Protein AF-A0A2V5LRZ8-F1 (afdb_monomer_lite)

Secondary structure (DSSP, 8-state):
-EEEE-TTT--EEEESSSS--S-SSHHHHHHHHHH--SS-HHHHHIIIIIS---HHHHHHHTTS-HHHHHHHHHHTTPPPPPTT--PPPPPPGGGSHHHHIIIIIIS---HHHHHHHHT--HHHHHHHHHHTTPPPPPHHHHHHH---S--GGGSTTTT--GGGSTT--TT---HHHHHHHSHHHHHHHHHHHHHTTTB-TTT-PBP-TTPPEEEEESB-TT-GGGSS-GGGEEEEEHHHHHHHTSTT-TT-TT-B-

Radius of gyration: 38.13 Å; chains: 1; bounding box: 66×68×87 Å

Foldseek 3Di:
DAWDAAPQPRDIDDDDDDDHDNHNDPVSVVVVVLPPDQDDLVRLLCVCPVVVDQLVVVCVVSVHDSVSSVVVCVVSVPDDDDPPDDDPPPDDQLLDDVSCCCVCPVVVDQLVRVCVVVVHDSVVSVVSCVVSVNDDDDPVRVCVVDVPADDAPRHPCHPQDAPSPPPHDNPDDPPVNVVCVDPLQVVLVVVQCVVCVCAAPPPRHHDDVPWDKDKDFQEDVVPVVRNSPNVRIGIHTPVVVVCLVDPVPVVSVSHDD

pLDDT: mean 89.56, std 8.43, range [54.03, 97.38]

Structure (mmCIF, N/CA/C/O backbone):
data_AF-A0A2V5LRZ8-F1
#
_entry.id   AF-A0A2V5LRZ8-F1
#
loop_
_atom_site.group_PDB
_atom_site.id
_atom_site.type_symbol
_atom_site.label_atom_id
_atom_site.label_alt_id
_atom_site.label_comp_id
_atom_site.label_asym_id
_atom_site.label_entity_id
_atom_site.label_seq_id
_atom_site.pdbx_PDB_ins_code
_atom_site.Cartn_x
_atom_site.Cartn_y
_atom_site.Cartn_z
_atom_site.occupancy
_atom_site.B_iso_or_equiv
_atom_site.auth_seq_id
_atom_site.auth_comp_id
_atom_site.auth_asym_id
_atom_site.auth_atom_id
_atom_site.pdbx_PDB_model_num
ATOM 1 N N . MET A 1 1 ? 27.945 42.572 -29.946 1.00 77.19 1 MET A N 1
ATOM 2 C CA . MET A 1 1 ? 27.329 41.480 -30.741 1.00 77.19 1 MET A CA 1
ATOM 3 C C . MET A 1 1 ? 28.358 40.376 -30.882 1.00 77.19 1 MET A C 1
ATOM 5 O O . MET A 1 1 ? 29.521 40.703 -31.078 1.00 77.19 1 MET A O 1
ATOM 9 N N . THR A 1 2 ? 27.972 39.110 -30.759 1.00 87.94 2 THR A N 1
ATOM 10 C CA . THR A 1 2 ? 28.895 37.977 -30.923 1.00 87.94 2 THR A CA 1
ATOM 11 C C . THR A 1 2 ? 28.888 37.496 -32.374 1.00 87.94 2 THR A C 1
ATOM 13 O O . THR A 1 2 ? 27.836 37.499 -33.020 1.00 87.94 2 THR A O 1
ATOM 16 N N . ARG A 1 3 ? 30.068 37.122 -32.888 1.00 90.62 3 ARG A N 1
ATOM 17 C CA . ARG A 1 3 ? 30.284 36.631 -34.259 1.00 90.62 3 ARG A CA 1
ATOM 18 C C . ARG A 1 3 ? 30.832 35.203 -34.233 1.00 90.62 3 ARG A C 1
ATOM 20 O O . ARG A 1 3 ? 31.651 34.882 -33.375 1.00 90.62 3 ARG A O 1
ATOM 27 N N . SER A 1 4 ? 30.388 34.365 -35.162 1.00 94.31 4 SER A N 1
ATOM 28 C CA . SER A 1 4 ? 30.867 32.985 -35.352 1.00 94.31 4 SER A CA 1
ATOM 29 C C . SER A 1 4 ? 30.422 32.439 -36.708 1.00 94.31 4 SER A C 1
ATOM 31 O O . SER A 1 4 ? 29.561 33.025 -37.355 1.00 94.31 4 SER A O 1
ATOM 33 N N . LEU A 1 5 ? 30.984 31.305 -37.130 1.00 95.75 5 LEU A N 1
ATOM 34 C CA . LEU A 1 5 ? 30.535 30.569 -38.314 1.00 95.75 5 LEU A CA 1
ATOM 35 C C . LEU A 1 5 ? 29.591 29.434 -37.910 1.00 95.75 5 LEU A C 1
ATOM 37 O O . LEU A 1 5 ? 29.774 28.786 -36.873 1.00 95.75 5 LEU A O 1
ATOM 41 N N . CYS A 1 6 ? 28.581 29.164 -38.733 1.00 94.56 6 CYS A N 1
ATOM 42 C CA . CYS A 1 6 ? 27.694 28.037 -38.505 1.00 94.56 6 CYS A CA 1
ATOM 43 C C . CYS A 1 6 ? 28.445 26.709 -38.653 1.00 94.56 6 CYS A C 1
ATOM 45 O O . CYS A 1 6 ? 28.934 26.390 -39.731 1.00 94.56 6 CYS A O 1
ATOM 47 N N . LYS A 1 7 ? 28.411 25.854 -37.620 1.00 94.00 7 LYS A N 1
ATOM 48 C CA . LYS A 1 7 ? 29.031 24.511 -37.663 1.00 94.00 7 LYS A CA 1
ATOM 49 C C . LYS A 1 7 ? 28.464 23.547 -38.718 1.00 94.00 7 LYS A C 1
ATOM 51 O O . LYS A 1 7 ? 29.000 22.456 -38.867 1.00 94.00 7 LYS A O 1
ATOM 56 N N . GLN A 1 8 ? 27.360 23.894 -39.382 1.00 93.50 8 GLN A N 1
ATOM 57 C CA . GLN A 1 8 ? 26.720 23.045 -40.390 1.00 93.50 8 GLN A CA 1
ATOM 58 C C . GLN A 1 8 ? 26.924 23.550 -41.818 1.00 93.50 8 GLN A C 1
ATOM 60 O O . GLN A 1 8 ? 27.255 22.751 -42.681 1.00 93.50 8 GLN A O 1
ATOM 65 N N . CYS A 1 9 ? 26.656 24.832 -42.080 1.00 93.62 9 CYS A N 1
ATOM 66 C CA . CYS A 1 9 ? 26.701 25.399 -43.431 1.00 93.62 9 CYS A CA 1
ATOM 67 C C . CYS A 1 9 ? 27.844 26.399 -43.641 1.00 93.62 9 CYS A C 1
ATOM 69 O O . CYS A 1 9 ? 27.989 26.908 -44.739 1.00 93.62 9 CYS A O 1
ATOM 71 N N . GLY A 1 10 ? 28.627 26.720 -42.606 1.00 93.25 10 GLY A N 1
ATOM 72 C CA . GLY A 1 10 ? 29.728 27.684 -42.693 1.00 93.25 10 GLY A CA 1
ATOM 73 C C . GLY A 1 10 ? 29.307 29.157 -42.672 1.00 93.25 10 GLY A C 1
ATOM 74 O O . GLY A 1 10 ? 30.154 30.003 -42.423 1.00 93.25 10 GLY A O 1
ATOM 75 N N . GLU A 1 11 ? 28.018 29.466 -42.842 1.00 94.25 11 GLU A N 1
ATOM 76 C CA . GLU A 1 11 ? 27.525 30.849 -42.913 1.00 94.25 11 GLU A CA 1
ATOM 77 C C . GLU A 1 11 ? 27.890 31.700 -41.681 1.00 94.25 11 GLU A C 1
ATOM 79 O O . GLU A 1 11 ? 27.751 31.214 -40.545 1.00 94.25 11 GLU A O 1
ATOM 84 N N . PRO A 1 12 ? 28.294 32.973 -41.866 1.00 94.38 12 PRO A N 1
ATOM 85 C CA . PRO A 1 12 ? 28.520 33.912 -40.774 1.00 94.38 12 PRO A CA 1
ATOM 86 C C . PRO A 1 12 ? 27.252 34.171 -39.956 1.00 94.38 12 PRO A C 1
ATOM 88 O O . PRO A 1 12 ? 26.167 34.407 -40.484 1.00 94.38 12 PRO A O 1
ATOM 91 N N . ILE A 1 13 ? 27.386 34.171 -38.631 1.00 94.31 13 ILE A N 1
ATOM 92 C CA . ILE A 1 13 ? 26.294 34.418 -37.690 1.00 94.31 13 ILE A CA 1
ATOM 93 C C . ILE A 1 13 ? 26.640 35.630 -36.828 1.00 94.31 13 ILE A C 1
ATOM 95 O O . ILE A 1 13 ? 27.684 35.660 -36.176 1.00 94.31 13 ILE A O 1
ATOM 99 N N . ILE A 1 14 ? 25.723 36.598 -36.765 1.00 92.00 14 ILE A N 1
ATOM 100 C CA . ILE A 1 14 ? 25.827 37.777 -35.898 1.00 92.00 14 ILE A CA 1
ATOM 101 C C . ILE A 1 14 ? 24.577 37.847 -35.018 1.00 92.00 14 ILE A C 1
ATOM 103 O O . ILE A 1 14 ? 23.462 37.947 -35.527 1.00 92.00 14 ILE A O 1
ATOM 107 N N . ARG A 1 15 ? 24.736 37.769 -33.688 1.00 89.44 15 ARG A N 1
ATOM 108 C CA . ARG A 1 15 ? 23.613 37.864 -32.732 1.00 89.44 15 ARG A CA 1
ATOM 109 C C . ARG A 1 15 ? 23.947 38.739 -31.522 1.00 89.44 15 ARG A C 1
ATOM 111 O O . ARG A 1 15 ? 25.108 38.956 -31.172 1.00 89.44 15 ARG A O 1
ATOM 118 N N . ARG A 1 16 ? 22.909 39.270 -30.870 1.00 87.06 16 ARG A N 1
ATOM 119 C CA . ARG A 1 16 ? 23.029 39.945 -29.566 1.00 87.06 16 ARG A CA 1
ATOM 120 C C . ARG A 1 16 ? 23.092 38.883 -28.459 1.00 87.06 16 ARG A C 1
ATOM 122 O O . ARG A 1 16 ? 22.311 37.938 -28.483 1.00 87.06 16 ARG A O 1
ATOM 129 N N . GLY A 1 17 ? 24.022 39.022 -27.515 1.00 86.25 17 GLY A N 1
ATOM 130 C CA . GLY A 1 17 ? 24.207 38.090 -26.397 1.00 86.25 17 GLY A CA 1
ATOM 131 C C . GLY A 1 17 ? 25.667 37.970 -25.959 1.00 86.25 17 GLY A C 1
ATOM 132 O O . GLY A 1 17 ? 26.553 38.531 -26.598 1.00 86.25 17 GLY A O 1
ATOM 133 N N . SER A 1 18 ? 25.908 37.234 -24.871 1.00 84.69 18 SER A N 1
ATOM 134 C CA . SER A 1 18 ? 27.238 37.019 -24.276 1.00 84.69 18 SER A CA 1
ATOM 135 C C . SER A 1 18 ? 27.989 35.802 -24.833 1.00 84.69 18 SER A C 1
ATOM 137 O O . SER A 1 18 ? 29.184 35.659 -24.598 1.00 84.69 18 SER A O 1
ATOM 139 N N . ARG A 1 19 ? 27.316 34.914 -25.580 1.00 87.19 19 ARG A N 1
ATOM 140 C CA . ARG A 1 19 ? 27.908 33.695 -26.162 1.00 87.19 19 ARG A CA 1
ATOM 141 C C . ARG A 1 19 ? 27.822 33.707 -27.685 1.00 87.19 19 ARG A C 1
ATOM 143 O O . ARG A 1 19 ? 26.839 34.186 -28.254 1.00 87.19 19 ARG A O 1
ATOM 150 N N . ALA A 1 20 ? 28.843 33.165 -28.344 1.00 88.19 20 ALA A N 1
ATOM 151 C CA . ALA A 1 20 ? 28.864 33.018 -29.794 1.00 88.19 20 ALA A CA 1
ATOM 152 C C . ALA A 1 20 ? 27.874 31.925 -30.260 1.00 88.19 20 ALA A C 1
ATOM 154 O O . ALA A 1 20 ? 27.876 30.818 -29.710 1.00 88.19 20 ALA A O 1
ATOM 155 N N . PRO A 1 21 ? 26.996 32.201 -31.241 1.00 88.94 21 PRO A N 1
ATOM 156 C CA . PRO A 1 21 ? 26.009 31.232 -31.714 1.00 88.94 21 PRO A CA 1
ATOM 157 C C . PRO A 1 21 ? 26.633 30.112 -32.566 1.00 88.94 21 PRO A C 1
ATOM 159 O O . PRO A 1 21 ? 27.363 30.353 -33.515 1.00 88.94 21 PRO A O 1
ATOM 162 N N . ILE A 1 22 ? 26.309 28.854 -32.263 1.00 93.31 22 ILE A N 1
ATOM 163 C CA . ILE A 1 22 ? 26.903 27.682 -32.944 1.00 93.31 22 ILE A CA 1
ATOM 164 C C . ILE A 1 22 ? 26.242 27.381 -34.310 1.00 93.31 22 ILE A C 1
ATOM 166 O O . ILE A 1 22 ? 26.886 26.855 -35.219 1.00 93.31 22 ILE A O 1
ATOM 170 N N . PHE A 1 23 ? 24.951 27.695 -34.467 1.00 95.31 23 PHE A N 1
ATOM 171 C CA . PHE A 1 23 ? 24.173 27.405 -35.679 1.00 95.31 23 PHE A CA 1
ATOM 172 C C . PHE A 1 23 ? 23.364 28.620 -36.138 1.00 95.31 23 PHE A C 1
ATOM 174 O O . PHE A 1 23 ? 22.780 29.319 -35.304 1.00 95.31 23 PHE A O 1
ATOM 181 N N . CYS A 1 24 ? 23.279 28.832 -37.456 1.00 92.06 24 CYS A N 1
ATOM 182 C CA . CYS A 1 24 ? 22.547 29.952 -38.057 1.00 92.06 24 CYS A CA 1
ATOM 183 C C . CYS A 1 24 ? 21.025 29.839 -37.851 1.00 92.06 24 CYS A C 1
ATOM 185 O O . CYS A 1 24 ? 20.339 30.852 -37.761 1.00 92.06 24 CYS A O 1
ATOM 187 N N . GLY A 1 25 ? 20.504 28.623 -37.650 1.00 92.25 25 GLY A N 1
ATOM 188 C CA . GLY A 1 25 ? 19.086 28.357 -37.416 1.00 92.25 25 GLY A CA 1
ATOM 189 C C . GLY A 1 25 ? 18.804 26.941 -36.908 1.00 92.25 25 GLY A C 1
ATOM 190 O O . GLY A 1 25 ? 19.710 26.109 -36.778 1.00 92.25 25 GLY A O 1
ATOM 191 N N . LEU A 1 26 ? 17.527 26.663 -36.618 1.00 90.50 26 LEU A N 1
ATOM 192 C CA . LEU A 1 26 ? 17.064 25.344 -36.165 1.00 90.50 26 LEU A CA 1
ATOM 193 C C . LEU A 1 26 ? 17.297 24.252 -37.220 1.00 90.50 26 LEU A C 1
ATOM 195 O O . LEU A 1 26 ? 17.646 23.131 -36.855 1.00 90.50 26 LEU A O 1
ATOM 199 N N . SER A 1 27 ? 17.178 24.587 -38.508 1.00 91.81 27 SER A N 1
ATOM 200 C CA . SER A 1 27 ? 17.443 23.678 -39.631 1.00 91.81 27 SER A CA 1
ATOM 201 C C . SER A 1 27 ? 18.887 23.169 -39.626 1.00 91.81 27 SER A C 1
ATOM 203 O O . SER A 1 27 ? 19.121 21.960 -39.622 1.00 91.81 27 SER A O 1
ATOM 205 N N . CYS A 1 28 ? 19.861 24.078 -39.531 1.00 93.62 28 CYS A N 1
ATOM 206 C CA . CYS A 1 28 ? 21.280 23.738 -39.482 1.00 93.62 28 CYS A CA 1
ATOM 207 C C . CYS A 1 28 ? 21.654 22.954 -38.222 1.00 93.62 28 CYS A C 1
ATOM 209 O O . CYS A 1 28 ? 22.366 21.955 -38.312 1.00 93.62 28 CYS A O 1
ATOM 211 N N . LYS A 1 29 ? 21.111 23.333 -37.057 1.00 90.94 29 LYS A N 1
ATOM 212 C CA . LYS A 1 29 ? 21.272 22.552 -35.820 1.00 90.94 29 LYS A CA 1
ATOM 213 C C . LYS A 1 29 ? 20.738 21.125 -35.989 1.00 90.94 29 LYS A C 1
ATOM 215 O O . LYS A 1 29 ? 21.413 20.173 -35.603 1.00 90.94 29 LYS A O 1
ATOM 220 N N . ALA A 1 30 ? 19.545 20.966 -36.564 1.00 82.38 30 ALA A N 1
ATOM 221 C CA . ALA A 1 30 ? 18.926 19.660 -36.772 1.00 82.38 30 ALA A CA 1
ATOM 222 C C . ALA A 1 30 ? 19.702 18.802 -37.784 1.00 82.38 30 ALA A C 1
ATOM 224 O O . ALA A 1 30 ? 19.878 17.607 -37.551 1.00 82.38 30 ALA A O 1
ATOM 225 N N . CYS A 1 31 ? 20.188 19.396 -38.879 1.00 86.38 31 CYS A N 1
ATOM 226 C CA . CYS A 1 31 ? 21.008 18.706 -39.874 1.00 86.38 31 CYS A CA 1
ATOM 227 C C . CYS A 1 31 ? 22.319 18.200 -39.264 1.00 86.38 31 CYS A C 1
ATOM 229 O O . CYS A 1 31 ? 22.603 17.005 -39.319 1.00 86.38 31 CYS A O 1
ATOM 231 N N . TRP A 1 32 ? 23.031 19.077 -38.554 1.00 87.69 32 TRP A N 1
ATOM 232 C CA . TRP A 1 32 ? 24.265 18.717 -37.866 1.00 87.69 32 TRP A CA 1
ATOM 233 C C . TRP A 1 32 ? 24.045 17.579 -36.872 1.00 87.69 32 TRP A C 1
ATOM 235 O O . TRP A 1 32 ? 24.742 16.571 -36.905 1.00 87.69 32 TRP A O 1
ATOM 245 N N . GLN A 1 33 ? 23.001 17.673 -36.043 1.00 81.75 33 GLN A N 1
ATOM 246 C CA . GLN A 1 33 ? 22.651 16.618 -35.089 1.00 81.75 33 GLN A CA 1
ATOM 247 C C . GLN A 1 33 ? 22.282 15.279 -35.752 1.00 81.75 33 GLN A C 1
ATOM 249 O O . GLN A 1 33 ? 22.501 14.239 -35.137 1.00 81.75 33 GLN A O 1
ATOM 254 N N . ARG A 1 34 ? 21.720 15.275 -36.972 1.00 73.25 34 ARG A N 1
ATOM 255 C CA . ARG A 1 34 ? 21.418 14.038 -37.722 1.00 73.25 34 ARG A CA 1
ATOM 256 C C . ARG A 1 34 ? 22.679 13.344 -38.245 1.00 73.25 34 ARG A C 1
ATOM 258 O O . ARG A 1 34 ? 22.684 12.116 -38.321 1.00 73.25 34 ARG A O 1
ATOM 265 N N . ASN A 1 35 ? 23.719 14.113 -38.560 1.00 79.38 35 ASN A N 1
ATOM 266 C CA . ASN A 1 35 ? 24.991 13.597 -39.072 1.00 79.38 35 ASN A CA 1
ATOM 267 C C . ASN A 1 35 ? 25.909 13.075 -37.959 1.00 79.38 35 ASN A C 1
ATOM 269 O O . ASN A 1 35 ? 26.745 12.213 -38.204 1.00 79.38 35 ASN A O 1
ATOM 273 N N . GLN A 1 36 ? 25.724 13.541 -36.722 1.00 79.69 36 GLN A N 1
ATOM 274 C CA . GLN A 1 36 ? 26.455 13.056 -35.550 1.00 79.69 36 GLN A CA 1
ATOM 275 C C . GLN A 1 36 ? 25.924 11.682 -35.098 1.00 79.69 36 GLN A C 1
ATOM 277 O O . GLN A 1 36 ? 25.166 11.579 -34.127 1.00 79.69 36 GLN A O 1
ATOM 282 N N . LYS A 1 37 ? 26.301 10.620 -35.820 1.00 82.81 37 LYS A N 1
ATOM 283 C CA . LYS A 1 37 ? 25.982 9.226 -35.483 1.00 82.81 37 LYS A CA 1
ATOM 284 C C . LYS A 1 37 ? 27.190 8.580 -34.786 1.00 82.81 37 LYS A C 1
ATOM 286 O O . LYS A 1 37 ? 28.178 8.307 -35.452 1.00 82.81 37 LYS A O 1
ATOM 291 N N . PRO A 1 38 ? 27.134 8.323 -33.467 1.00 89.06 38 PRO A N 1
ATOM 292 C CA . PRO A 1 38 ? 28.229 7.696 -32.723 1.00 89.06 38 PRO A CA 1
ATOM 293 C C . PRO A 1 38 ? 28.285 6.168 -32.905 1.00 89.06 38 PRO A C 1
ATOM 295 O O . PRO A 1 38 ? 28.926 5.495 -32.111 1.00 89.06 38 PRO A O 1
ATOM 298 N N . ILE A 1 39 ? 27.536 5.617 -33.865 1.00 92.69 39 ILE A N 1
ATOM 299 C CA . ILE A 1 39 ? 27.445 4.182 -34.125 1.00 92.69 39 ILE A CA 1
ATOM 300 C C . ILE A 1 39 ? 27.324 3.956 -35.631 1.00 92.69 39 ILE A C 1
ATOM 302 O O . ILE A 1 39 ? 26.562 4.654 -36.310 1.00 92.69 39 ILE A O 1
ATOM 306 N N . THR A 1 40 ? 28.083 2.997 -36.142 1.00 94.75 40 THR A N 1
ATOM 307 C CA . THR A 1 40 ? 28.043 2.568 -37.541 1.00 94.75 40 THR A CA 1
ATOM 308 C C . THR A 1 40 ? 26.826 1.682 -37.816 1.00 94.75 40 THR A C 1
ATOM 310 O O . THR A 1 40 ? 26.112 1.240 -36.909 1.00 94.75 40 THR A O 1
ATOM 313 N N . ARG A 1 41 ? 26.567 1.410 -39.100 1.00 94.88 41 ARG A N 1
ATOM 314 C CA . ARG A 1 41 ? 25.501 0.491 -39.514 1.00 94.88 41 ARG A CA 1
ATOM 315 C C . ARG A 1 41 ? 25.717 -0.916 -38.955 1.00 94.88 41 ARG A C 1
ATOM 317 O O . ARG A 1 41 ? 24.767 -1.498 -38.436 1.00 94.88 41 ARG A O 1
ATOM 324 N N . ASP A 1 42 ? 26.937 -1.437 -39.050 1.00 96.38 42 ASP A N 1
ATOM 325 C CA . ASP A 1 42 ? 27.243 -2.822 -38.682 1.00 96.38 42 ASP A CA 1
ATOM 326 C C . ASP A 1 42 ? 27.208 -3.026 -37.169 1.00 96.38 42 ASP A C 1
ATOM 328 O O . ASP A 1 42 ? 26.598 -3.983 -36.697 1.00 96.38 42 ASP A O 1
ATOM 332 N N . GLU A 1 43 ? 27.718 -2.068 -36.392 1.00 95.81 43 GLU A N 1
ATOM 333 C CA . GLU A 1 43 ? 27.575 -2.080 -34.933 1.00 95.81 43 GLU A CA 1
ATOM 334 C C . GLU A 1 43 ? 26.100 -2.039 -34.512 1.00 95.81 43 GLU A C 1
ATOM 336 O O . GLU A 1 43 ? 25.668 -2.811 -33.652 1.00 95.81 43 GLU A O 1
ATOM 341 N N . LEU A 1 44 ? 25.291 -1.165 -35.126 1.00 96.31 44 LEU A N 1
ATOM 342 C CA . LEU A 1 44 ? 23.869 -1.070 -34.796 1.00 96.31 44 LEU A CA 1
ATOM 343 C C . LEU A 1 44 ? 23.114 -2.350 -35.179 1.00 96.31 44 LEU A C 1
ATOM 345 O O . LEU A 1 44 ? 22.255 -2.803 -34.416 1.00 96.31 44 LEU A O 1
ATOM 349 N N . LYS A 1 45 ? 23.446 -2.945 -36.331 1.00 96.44 45 LYS A N 1
ATOM 350 C CA . LYS A 1 45 ? 22.895 -4.228 -36.774 1.00 96.44 45 LYS A CA 1
ATOM 351 C C . LYS A 1 45 ? 23.273 -5.340 -35.801 1.00 96.44 45 LYS A C 1
ATOM 353 O O . LYS A 1 45 ? 22.380 -6.065 -35.383 1.00 96.44 45 LYS A O 1
ATOM 358 N N . HIS A 1 46 ? 24.528 -5.418 -35.370 1.00 95.00 46 HIS A N 1
ATOM 359 C CA . HIS A 1 46 ? 24.978 -6.422 -34.410 1.00 95.00 46 HIS A CA 1
ATOM 360 C C . HIS A 1 46 ? 24.248 -6.310 -33.060 1.00 95.00 46 HIS A C 1
ATOM 362 O O . HIS A 1 46 ? 23.733 -7.292 -32.524 1.00 95.00 46 HIS A O 1
ATOM 368 N N . LEU A 1 47 ? 24.118 -5.094 -32.513 1.00 94.88 47 LEU A N 1
ATOM 369 C CA . LEU A 1 47 ? 23.404 -4.880 -31.249 1.00 94.88 47 LEU A CA 1
ATOM 370 C C . LEU A 1 47 ? 21.902 -5.207 -31.350 1.00 94.88 47 LEU A C 1
ATOM 372 O O . LEU A 1 47 ? 21.316 -5.739 -30.403 1.00 94.88 47 LEU A O 1
ATOM 376 N N . TYR A 1 48 ? 21.263 -4.854 -32.467 1.00 94.00 48 TYR A N 1
ATOM 377 C CA . TYR A 1 48 ? 19.819 -5.001 -32.645 1.00 94.00 48 TYR A CA 1
ATOM 378 C C . TYR A 1 48 ? 19.417 -6.388 -33.154 1.00 94.00 48 TYR A C 1
ATOM 380 O O . TYR A 1 48 ? 18.486 -6.983 -32.627 1.00 94.00 48 TYR A O 1
ATOM 388 N N . VAL A 1 49 ? 20.072 -6.923 -34.174 1.00 90.50 49 VAL A N 1
ATOM 389 C CA . VAL A 1 49 ? 19.710 -8.209 -34.778 1.00 90.50 49 VAL A CA 1
ATOM 390 C C . VAL A 1 49 ? 20.335 -9.342 -33.974 1.00 90.50 49 VAL A C 1
ATOM 392 O O . VAL A 1 49 ? 19.604 -10.103 -33.345 1.00 90.50 49 VAL A O 1
ATOM 395 N N . ASP A 1 50 ? 21.664 -9.385 -33.904 1.00 88.62 50 ASP A N 1
ATOM 396 C CA . ASP A 1 50 ? 22.391 -10.539 -33.362 1.00 88.62 50 ASP A CA 1
ATOM 397 C C . ASP A 1 50 ? 22.245 -10.634 -31.838 1.00 88.62 50 ASP A C 1
ATOM 399 O O . ASP A 1 50 ? 21.947 -11.690 -31.285 1.00 88.62 50 ASP A O 1
ATOM 403 N N . ARG A 1 51 ? 22.398 -9.504 -31.135 1.00 89.06 51 ARG A N 1
ATOM 404 C CA . ARG A 1 51 ? 22.287 -9.447 -29.666 1.00 89.06 51 ARG A CA 1
ATOM 405 C C . ARG A 1 51 ? 20.865 -9.239 -29.147 1.00 89.06 51 ARG A C 1
ATOM 407 O O . ARG A 1 51 ? 20.659 -9.235 -27.933 1.00 89.06 51 ARG A O 1
ATOM 414 N N . GLY A 1 52 ? 19.885 -9.011 -30.021 1.00 88.38 52 GLY A N 1
ATOM 415 C CA . GLY A 1 52 ? 18.480 -8.880 -29.623 1.00 88.38 52 GLY A CA 1
ATOM 416 C C . GLY A 1 52 ? 18.146 -7.662 -28.743 1.00 88.38 52 GLY A C 1
ATOM 417 O O . GLY A 1 52 ? 17.050 -7.588 -28.176 1.00 88.38 52 GLY A O 1
ATOM 418 N N . LEU A 1 53 ? 19.019 -6.652 -28.638 1.00 90.75 53 LEU A N 1
ATOM 419 C CA . LEU A 1 53 ? 18.778 -5.494 -27.769 1.00 90.75 53 LEU A CA 1
ATOM 420 C C . LEU A 1 53 ? 17.671 -4.585 -28.316 1.00 90.75 53 LEU A C 1
ATOM 422 O O . LEU A 1 53 ? 17.561 -4.360 -29.518 1.00 90.75 53 LEU A O 1
ATOM 426 N N . GLY A 1 54 ? 16.823 -4.055 -27.431 1.00 91.19 54 GLY A N 1
ATOM 427 C CA . GLY A 1 54 ? 15.835 -3.031 -27.788 1.00 91.19 54 GLY A CA 1
ATOM 428 C C . GLY A 1 54 ? 16.466 -1.645 -27.965 1.00 91.19 54 GLY A C 1
ATOM 429 O O . GLY A 1 54 ? 17.562 -1.383 -27.465 1.00 91.19 54 GLY A O 1
ATOM 430 N N . THR A 1 55 ? 15.746 -0.717 -28.604 1.00 93.19 55 THR A N 1
ATOM 431 C CA . THR A 1 55 ? 16.230 0.658 -28.848 1.00 93.19 55 THR A CA 1
ATOM 432 C C . THR A 1 55 ? 16.634 1.383 -27.564 1.00 93.19 55 THR A C 1
ATOM 434 O O . THR A 1 55 ? 17.624 2.100 -27.581 1.00 93.19 55 THR A O 1
ATOM 437 N N . TYR A 1 56 ? 15.946 1.145 -26.442 1.00 93.31 56 TYR A N 1
ATOM 438 C CA . TYR A 1 56 ? 16.292 1.696 -25.122 1.00 93.31 56 TYR A CA 1
ATOM 439 C C . TYR A 1 56 ? 17.593 1.135 -24.536 1.00 93.31 56 TYR A C 1
ATOM 441 O O . TYR A 1 56 ? 18.346 1.864 -23.900 1.00 93.31 56 TYR A O 1
ATOM 449 N N . ALA A 1 57 ? 17.871 -0.156 -24.717 1.00 91.81 57 ALA A N 1
ATOM 450 C CA . ALA A 1 57 ? 19.123 -0.739 -24.238 1.00 91.81 57 ALA A CA 1
ATOM 451 C C . ALA A 1 57 ? 20.301 -0.193 -25.055 1.00 91.81 57 ALA A C 1
ATOM 453 O O . ALA A 1 57 ? 21.293 0.264 -24.491 1.00 91.81 57 ALA A O 1
ATOM 454 N N . ILE A 1 58 ? 20.134 -0.141 -26.379 1.00 95.06 58 ILE A N 1
ATOM 455 C CA . ILE A 1 58 ? 21.113 0.450 -27.295 1.00 95.06 58 ILE A CA 1
ATOM 456 C C . ILE A 1 58 ? 21.328 1.933 -26.971 1.00 95.06 58 ILE A C 1
ATOM 458 O O . ILE A 1 58 ? 22.465 2.392 -26.957 1.00 95.06 58 ILE A O 1
ATOM 462 N N . SER A 1 59 ? 20.268 2.677 -26.637 1.00 95.25 59 SER A N 1
ATOM 463 C CA . SER A 1 59 ? 20.355 4.106 -26.312 1.00 95.25 59 SER A CA 1
ATOM 464 C C . SER A 1 59 ? 21.267 4.391 -25.113 1.00 95.25 59 SER A C 1
ATOM 466 O O . SER A 1 59 ? 21.975 5.396 -25.114 1.00 95.25 59 SER A O 1
ATOM 468 N N . ARG A 1 60 ? 21.286 3.500 -24.110 1.00 95.25 60 ARG A N 1
ATOM 469 C CA . ARG A 1 60 ? 22.185 3.598 -22.948 1.00 95.25 60 ARG A CA 1
ATOM 470 C C . ARG A 1 60 ? 23.639 3.341 -23.336 1.00 95.25 60 ARG A C 1
ATOM 472 O O . ARG A 1 60 ? 24.511 4.057 -22.857 1.00 95.25 60 ARG A O 1
ATOM 479 N N . ILE A 1 61 ? 23.882 2.378 -24.230 1.00 94.06 61 ILE A N 1
ATOM 480 C CA . ILE A 1 61 ? 25.223 2.053 -24.743 1.00 94.06 61 ILE A CA 1
ATOM 481 C C . ILE A 1 61 ? 25.802 3.258 -25.494 1.00 94.06 61 ILE A C 1
ATOM 483 O O . ILE A 1 61 ? 26.886 3.731 -25.173 1.00 94.06 61 ILE A O 1
ATOM 487 N N . VAL A 1 62 ? 25.042 3.812 -26.441 1.00 92.88 62 VAL A N 1
ATOM 488 C CA . VAL A 1 62 ? 25.495 4.927 -27.297 1.00 92.88 62 VAL A CA 1
ATOM 489 C C . VAL A 1 62 ? 25.297 6.311 -26.661 1.00 92.88 62 VAL A C 1
ATOM 491 O O . VAL A 1 62 ? 25.604 7.326 -27.284 1.00 92.88 62 VAL A O 1
ATOM 494 N N . ARG A 1 63 ? 24.740 6.366 -25.441 1.00 90.31 63 ARG A N 1
ATOM 495 C CA . ARG A 1 63 ? 24.401 7.587 -24.685 1.00 90.31 63 ARG A CA 1
ATOM 496 C C . ARG A 1 63 ? 23.583 8.607 -25.491 1.00 90.31 63 ARG A C 1
ATOM 498 O O . ARG A 1 63 ? 23.886 9.801 -25.513 1.00 90.31 63 ARG A O 1
ATOM 505 N N . ARG A 1 64 ? 22.528 8.147 -26.170 1.00 90.69 64 ARG A N 1
ATOM 506 C CA . ARG A 1 64 ? 21.600 9.000 -26.941 1.00 90.69 64 ARG A CA 1
ATOM 507 C C . ARG A 1 64 ? 20.144 8.674 -26.642 1.00 90.69 64 ARG A C 1
ATOM 509 O O . ARG A 1 64 ? 19.830 7.721 -25.941 1.00 90.69 64 ARG A O 1
ATOM 516 N N . ASP A 1 65 ? 19.253 9.498 -27.184 1.00 90.50 65 ASP A N 1
ATOM 517 C CA . ASP A 1 65 ? 17.810 9.302 -27.087 1.00 90.50 65 ASP A CA 1
ATOM 518 C C . ASP A 1 65 ? 17.359 8.039 -27.869 1.00 90.50 65 ASP A C 1
ATOM 520 O O . ASP A 1 65 ? 17.770 7.860 -29.021 1.00 90.50 65 ASP A O 1
ATOM 524 N N . PRO A 1 66 ? 16.502 7.166 -27.300 1.00 93.94 66 PRO A N 1
ATOM 525 C CA . PRO A 1 66 ? 16.026 5.948 -27.964 1.00 93.94 66 PRO A CA 1
ATOM 526 C C . PRO A 1 66 ? 15.329 6.177 -29.314 1.00 93.94 66 PRO A C 1
ATOM 528 O O . PRO A 1 66 ? 15.418 5.324 -30.201 1.00 93.94 66 PRO A O 1
ATOM 531 N N . LYS A 1 67 ? 14.657 7.321 -29.519 1.00 92.62 67 LYS A N 1
ATOM 532 C CA . LYS A 1 67 ? 14.028 7.649 -30.809 1.00 92.62 67 LYS A CA 1
ATOM 533 C C . LYS A 1 67 ? 15.079 7.911 -31.884 1.00 92.62 67 LYS A C 1
ATOM 535 O O . LYS A 1 67 ? 14.823 7.634 -33.053 1.00 92.62 67 LYS A O 1
ATOM 540 N N . ARG A 1 68 ? 16.274 8.392 -31.515 1.00 91.19 68 ARG A N 1
ATOM 541 C CA . ARG A 1 68 ? 17.404 8.522 -32.453 1.00 91.19 68 ARG A CA 1
ATOM 542 C C . ARG A 1 68 ? 17.907 7.161 -32.906 1.00 91.19 68 ARG A C 1
ATOM 544 O O . ARG A 1 68 ? 18.106 6.980 -34.099 1.00 91.19 68 ARG A O 1
ATOM 551 N N . VAL A 1 69 ? 18.009 6.196 -31.991 1.00 93.38 69 VAL A N 1
ATOM 552 C CA . VAL A 1 69 ? 18.356 4.809 -32.340 1.00 93.38 69 VAL A CA 1
ATOM 553 C C . VAL A 1 69 ? 17.347 4.235 -33.338 1.00 93.38 69 VAL A C 1
ATOM 555 O O . VAL A 1 69 ? 17.742 3.673 -34.354 1.00 93.38 69 VAL A O 1
ATOM 558 N N . TYR A 1 70 ? 16.047 4.451 -33.110 1.00 93.94 70 TYR A N 1
ATOM 559 C CA . TYR A 1 70 ? 15.002 4.060 -34.063 1.00 93.94 70 TYR A CA 1
ATOM 560 C C . TYR A 1 70 ? 15.153 4.743 -35.436 1.00 93.94 70 TYR A C 1
ATOM 562 O O . TYR A 1 70 ? 15.041 4.085 -36.469 1.00 93.94 70 TYR A O 1
ATOM 570 N N . GLN A 1 71 ? 15.449 6.048 -35.466 1.00 91.81 71 GLN A N 1
ATOM 571 C CA . GLN A 1 71 ? 15.720 6.771 -36.716 1.00 91.81 71 GLN A CA 1
ATOM 572 C C . GLN A 1 71 ? 16.947 6.213 -37.447 1.00 91.81 71 GLN A C 1
ATOM 574 O O . GLN A 1 71 ? 16.923 6.104 -38.667 1.00 91.81 71 GLN A O 1
ATOM 579 N N . TRP A 1 72 ? 18.009 5.833 -36.735 1.00 93.31 72 TRP A N 1
ATOM 580 C CA . TRP A 1 72 ? 19.186 5.226 -37.357 1.00 93.31 72 TRP A CA 1
ATOM 581 C C . TRP A 1 72 ? 18.898 3.842 -37.930 1.00 93.31 72 TRP A C 1
ATOM 583 O O . TRP A 1 72 ? 19.372 3.567 -39.023 1.00 93.31 72 TRP A O 1
ATOM 593 N N . LEU A 1 73 ? 18.076 3.018 -37.267 1.00 94.62 73 LEU A N 1
ATOM 594 C CA . LEU A 1 73 ? 17.617 1.741 -37.832 1.00 94.62 73 LEU A CA 1
ATOM 595 C C . LEU A 1 73 ? 16.914 1.954 -39.181 1.00 94.62 73 LEU A C 1
ATOM 597 O O . LEU A 1 73 ? 17.230 1.265 -40.144 1.00 94.62 73 LEU A O 1
ATOM 601 N N . ARG A 1 74 ? 16.025 2.958 -39.275 1.00 93.00 74 ARG A N 1
ATOM 602 C CA . ARG A 1 74 ? 15.371 3.342 -40.541 1.00 93.00 74 ARG A CA 1
ATOM 603 C C . ARG A 1 74 ? 16.380 3.830 -41.580 1.00 93.00 74 ARG A C 1
ATOM 605 O O . ARG A 1 74 ? 16.350 3.364 -42.708 1.00 93.00 74 ARG A O 1
ATOM 612 N N . ASN A 1 75 ? 17.265 4.750 -41.197 1.00 91.19 75 ASN A N 1
ATOM 613 C CA . ASN A 1 75 ? 18.211 5.389 -42.116 1.00 91.19 75 ASN A CA 1
ATOM 614 C C . ASN A 1 75 ? 19.309 4.440 -42.618 1.00 91.19 75 ASN A C 1
ATOM 616 O O . ASN A 1 75 ? 19.898 4.709 -43.654 1.00 91.19 75 ASN A O 1
ATOM 620 N N . TYR A 1 76 ? 19.631 3.391 -41.861 1.00 94.44 76 TYR A N 1
ATOM 621 C CA . TYR A 1 76 ? 20.562 2.334 -42.264 1.00 94.44 76 TYR A CA 1
ATOM 622 C C . TYR A 1 76 ? 19.864 1.124 -42.894 1.00 94.44 76 TYR A C 1
ATOM 624 O O . TYR A 1 76 ? 20.525 0.117 -43.161 1.00 94.44 76 TYR A O 1
ATOM 632 N N . GLU A 1 77 ? 18.544 1.213 -43.091 1.00 94.75 77 GLU A N 1
ATOM 633 C CA . GLU A 1 77 ? 17.722 0.168 -43.705 1.00 94.75 77 GLU A CA 1
ATOM 634 C C . GLU A 1 77 ? 17.853 -1.180 -42.981 1.00 94.75 77 GLU A C 1
ATOM 636 O O . GLU A 1 77 ? 17.860 -2.254 -43.579 1.00 94.75 77 GLU A O 1
ATOM 641 N N . ILE A 1 78 ? 17.976 -1.127 -41.651 1.00 94.62 78 ILE A N 1
ATOM 642 C CA . ILE A 1 78 ? 17.978 -2.312 -40.796 1.00 94.62 78 ILE A CA 1
ATOM 643 C C . ILE A 1 78 ? 16.511 -2.703 -40.555 1.00 94.62 78 ILE A C 1
ATOM 645 O O . ILE A 1 78 ? 15.745 -1.869 -40.054 1.00 94.62 78 ILE A O 1
ATOM 649 N N . PRO A 1 79 ? 16.095 -3.946 -40.877 1.00 92.19 79 PRO A N 1
ATOM 650 C CA . PRO A 1 79 ? 14.713 -4.382 -40.719 1.00 92.19 79 PRO A CA 1
ATOM 651 C C . PRO A 1 79 ? 14.201 -4.161 -39.297 1.00 92.19 79 PRO A C 1
ATOM 653 O O . PRO A 1 79 ? 14.785 -4.633 -38.320 1.00 92.19 79 PRO A O 1
ATOM 656 N N . LEU A 1 80 ? 13.089 -3.436 -39.177 1.00 92.38 80 LEU A N 1
ATOM 657 C CA . LEU A 1 80 ? 12.456 -3.209 -37.887 1.00 92.38 80 LEU A CA 1
ATOM 658 C C . LEU A 1 80 ? 11.706 -4.458 -37.441 1.00 92.38 80 LEU A C 1
ATOM 660 O O . LEU A 1 80 ? 10.999 -5.103 -38.214 1.00 92.38 80 LEU A O 1
ATOM 664 N N . ARG A 1 81 ? 11.807 -4.749 -36.148 1.00 89.25 81 ARG A N 1
ATOM 665 C CA . ARG A 1 81 ? 11.021 -5.796 -35.503 1.00 89.25 81 ARG A CA 1
ATOM 666 C C . ARG A 1 81 ? 9.531 -5.526 -35.682 1.00 89.25 81 ARG A C 1
ATOM 668 O O . ARG A 1 81 ? 9.062 -4.402 -35.485 1.00 89.25 81 ARG A O 1
ATOM 675 N N . SER A 1 82 ? 8.787 -6.571 -36.038 1.00 84.62 82 SER A N 1
ATOM 676 C CA . SER A 1 82 ? 7.335 -6.484 -36.144 1.00 84.62 82 SER A CA 1
ATOM 677 C C . SER A 1 82 ? 6.727 -6.150 -34.780 1.00 84.62 82 SER A C 1
ATOM 679 O O . SER A 1 82 ? 7.308 -6.430 -33.732 1.00 84.62 82 SER A O 1
ATOM 681 N N . ARG A 1 83 ? 5.504 -5.616 -34.770 1.00 72.44 83 ARG A N 1
ATOM 682 C CA . ARG A 1 83 ? 4.762 -5.365 -33.521 1.00 72.44 83 ARG A CA 1
ATOM 683 C C . ARG A 1 83 ? 4.528 -6.636 -32.683 1.00 72.44 83 ARG A C 1
ATOM 685 O O . ARG A 1 83 ? 4.227 -6.530 -31.503 1.00 72.44 83 ARG A O 1
ATOM 692 N N . ARG A 1 84 ? 4.657 -7.814 -33.303 1.00 72.06 84 ARG A N 1
ATOM 693 C CA . ARG A 1 84 ? 4.519 -9.143 -32.686 1.00 72.06 84 ARG A CA 1
ATOM 694 C C . ARG A 1 84 ? 5.853 -9.716 -32.207 1.00 72.06 84 ARG A C 1
ATOM 696 O O . ARG A 1 84 ? 5.874 -10.785 -31.614 1.00 72.06 84 ARG A O 1
ATOM 703 N N . TRP A 1 85 ? 6.965 -9.037 -32.476 1.00 70.25 85 TRP A N 1
ATOM 704 C CA . TRP A 1 85 ? 8.266 -9.461 -31.992 1.00 70.25 85 TRP A CA 1
ATOM 705 C C . TRP A 1 85 ? 8.334 -9.267 -30.476 1.00 70.25 85 TRP A C 1
ATOM 707 O O . TRP A 1 85 ? 8.199 -8.150 -29.973 1.00 70.25 85 TRP A O 1
ATOM 717 N N . SER A 1 86 ? 8.575 -10.357 -29.758 1.00 64.06 86 SER A N 1
ATOM 718 C CA . SER A 1 86 ? 8.874 -10.370 -28.330 1.00 64.06 86 SER A CA 1
ATOM 719 C C . SER A 1 86 ? 10.248 -10.989 -28.112 1.00 64.06 86 SER A C 1
ATOM 721 O O . SER A 1 86 ? 10.615 -11.951 -28.786 1.00 64.06 86 SER A O 1
ATOM 723 N N . ILE A 1 87 ? 10.999 -10.477 -27.134 1.00 63.06 87 ILE A N 1
ATOM 724 C CA . ILE A 1 87 ? 12.126 -11.233 -26.579 1.00 63.06 87 ILE A CA 1
ATOM 725 C C . ILE A 1 87 ? 11.517 -12.500 -25.986 1.00 63.06 87 ILE A C 1
ATOM 727 O O . ILE A 1 87 ? 10.630 -12.391 -25.138 1.00 63.06 87 ILE A O 1
ATOM 731 N N . GLN A 1 88 ? 11.956 -13.677 -26.435 1.00 58.03 88 GLN A N 1
ATOM 732 C CA . GLN A 1 88 ? 11.578 -14.916 -25.763 1.00 58.03 88 GLN A CA 1
ATOM 733 C C . GLN A 1 88 ? 12.062 -14.808 -24.313 1.00 58.03 88 GLN A C 1
ATOM 735 O O . GLN A 1 88 ? 13.266 -14.618 -24.100 1.00 58.0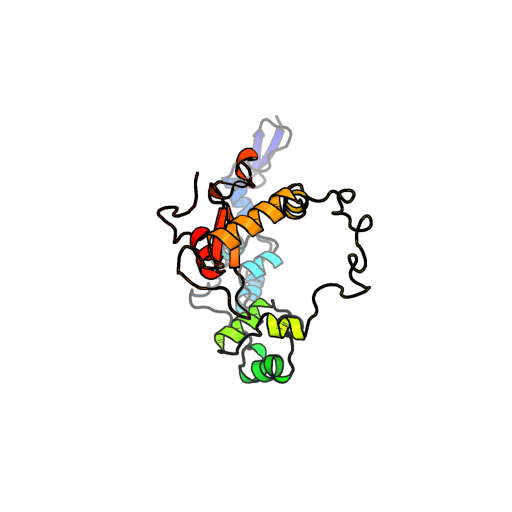3 88 GLN A O 1
ATOM 740 N N . PRO A 1 89 ? 11.165 -14.837 -23.311 1.00 61.38 89 PRO A N 1
ATOM 741 C CA . PRO A 1 89 ? 11.598 -14.767 -21.930 1.00 61.38 89 PRO A CA 1
ATOM 742 C C . PRO A 1 89 ? 12.507 -15.964 -21.673 1.00 61.38 89 PRO A C 1
ATOM 744 O O . PRO A 1 89 ? 12.114 -17.100 -21.935 1.00 61.38 89 PRO A O 1
ATOM 747 N N . LYS A 1 90 ? 13.711 -15.730 -21.144 1.00 67.44 90 LYS A N 1
ATOM 748 C CA . LYS A 1 90 ? 14.490 -16.829 -20.567 1.00 67.44 90 LYS A CA 1
ATOM 749 C C . LYS A 1 90 ? 13.627 -17.433 -19.459 1.00 67.44 90 LYS A C 1
ATOM 751 O O . LYS A 1 90 ? 13.232 -16.717 -18.538 1.00 67.44 90 LYS A O 1
ATOM 756 N N . THR A 1 91 ? 13.261 -18.703 -19.587 1.00 81.06 91 THR A N 1
ATOM 757 C CA . THR A 1 91 ? 12.473 -19.401 -18.571 1.00 81.06 91 THR A CA 1
ATOM 758 C C . THR A 1 91 ? 13.296 -19.470 -17.293 1.00 81.06 91 THR A C 1
ATOM 760 O O . THR A 1 91 ? 14.403 -20.006 -17.309 1.00 81.06 91 THR A O 1
ATOM 763 N N . GLN A 1 92 ? 12.786 -18.895 -16.206 1.00 86.69 92 GLN A N 1
ATOM 764 C CA . GLN A 1 92 ? 13.435 -18.955 -14.901 1.00 86.69 92 GLN A CA 1
ATOM 765 C C . GLN A 1 92 ? 12.722 -19.974 -14.008 1.00 86.69 92 GLN A C 1
ATOM 767 O O . GLN A 1 92 ? 11.519 -20.176 -14.185 1.00 86.69 92 GLN A O 1
ATOM 772 N N . PRO A 1 93 ? 13.408 -20.582 -13.025 1.00 91.62 93 PRO A N 1
ATOM 773 C CA . PRO A 1 93 ? 12.797 -21.564 -12.130 1.00 91.62 93 PRO A CA 1
ATOM 774 C C . PRO A 1 93 ? 11.534 -21.059 -11.420 1.00 91.62 93 PRO A C 1
ATOM 776 O O . PRO A 1 93 ? 10.559 -21.788 -11.302 1.00 91.62 93 PRO A O 1
ATOM 779 N N . HIS A 1 94 ? 11.481 -19.778 -11.042 1.00 91.94 94 HIS A N 1
ATOM 780 C CA . HIS A 1 94 ? 10.296 -19.180 -10.419 1.00 91.94 94 HIS A CA 1
ATOM 781 C C . HIS A 1 94 ? 9.106 -18.965 -11.381 1.00 91.94 94 HIS A C 1
ATOM 783 O O . HIS A 1 94 ? 8.069 -18.451 -10.969 1.00 91.94 94 HIS A O 1
ATOM 789 N N . HIS A 1 95 ? 9.233 -19.326 -12.664 1.00 92.56 95 HIS A N 1
ATOM 790 C CA . HIS A 1 95 ? 8.100 -19.414 -13.589 1.00 92.56 95 HIS A CA 1
ATOM 791 C C . HIS A 1 95 ? 7.334 -20.736 -13.438 1.00 92.56 95 HIS A C 1
ATOM 793 O O . HIS A 1 95 ? 6.203 -20.822 -13.922 1.00 92.56 95 HIS A O 1
ATOM 799 N N . ASP A 1 96 ? 7.950 -21.737 -12.801 1.00 94.31 96 ASP A N 1
ATOM 800 C CA . ASP A 1 96 ? 7.394 -23.065 -12.576 1.00 94.31 96 ASP A CA 1
ATOM 801 C C . ASP A 1 96 ? 6.649 -23.157 -11.234 1.00 94.31 96 ASP A C 1
ATOM 803 O O . ASP A 1 96 ? 7.074 -22.619 -10.203 1.00 94.31 96 ASP A O 1
ATOM 807 N N . ARG A 1 97 ? 5.508 -23.851 -11.253 1.00 96.19 97 ARG A N 1
ATOM 808 C CA . ARG A 1 97 ? 4.630 -23.966 -10.085 1.00 96.19 97 ARG A CA 1
ATOM 809 C C . ARG A 1 97 ? 5.216 -24.889 -9.029 1.00 96.19 97 ARG A C 1
ATOM 811 O O . ARG A 1 97 ? 5.158 -24.550 -7.849 1.00 96.19 97 ARG A O 1
ATOM 818 N N . GLU A 1 98 ? 5.750 -26.038 -9.425 1.00 96.75 98 GLU A N 1
ATOM 819 C CA . GLU A 1 98 ? 6.283 -27.027 -8.484 1.00 96.75 98 GLU A CA 1
ATOM 820 C C . GLU A 1 98 ? 7.506 -26.476 -7.757 1.00 96.75 98 GLU A C 1
ATOM 822 O O . GLU A 1 98 ? 7.624 -26.595 -6.533 1.00 96.75 98 GLU A O 1
ATOM 827 N N . TRP A 1 99 ? 8.370 -25.778 -8.493 1.00 96.81 99 TRP A N 1
ATOM 828 C CA . TRP A 1 99 ? 9.515 -25.076 -7.943 1.00 96.81 99 TRP A CA 1
ATOM 829 C C . TRP A 1 99 ? 9.083 -24.031 -6.908 1.00 96.81 99 TRP A C 1
ATOM 831 O O . TRP A 1 99 ? 9.583 -24.048 -5.782 1.00 96.81 99 TRP A O 1
ATOM 841 N N . LEU A 1 100 ? 8.112 -23.166 -7.235 1.00 97.31 100 LEU A N 1
ATOM 842 C CA . LEU A 1 100 ? 7.622 -22.159 -6.287 1.00 97.31 100 LEU A CA 1
ATOM 843 C C . LEU A 1 100 ? 6.931 -22.781 -5.072 1.00 97.31 100 LEU A C 1
ATOM 845 O O . LEU A 1 100 ? 7.116 -22.284 -3.965 1.00 97.31 100 LEU A O 1
ATOM 849 N N . VAL A 1 101 ? 6.178 -23.871 -5.228 1.00 97.00 101 VAL A N 1
ATOM 850 C CA . VAL A 1 101 ? 5.582 -24.581 -4.085 1.00 97.00 101 VAL A CA 1
ATOM 851 C C . VAL A 1 101 ? 6.675 -25.127 -3.165 1.00 97.00 101 VAL A C 1
ATOM 853 O O . VAL A 1 101 ? 6.611 -24.928 -1.952 1.00 97.00 101 VAL A O 1
ATOM 856 N N . ARG A 1 102 ? 7.726 -25.741 -3.713 1.00 97.06 102 ARG A N 1
ATOM 857 C CA . ARG A 1 102 ? 8.846 -26.241 -2.908 1.00 97.06 102 ARG A CA 1
ATOM 858 C C . ARG A 1 102 ? 9.575 -25.114 -2.172 1.00 97.06 102 ARG A C 1
ATOM 860 O O . ARG A 1 102 ? 9.825 -25.226 -0.975 1.00 97.06 102 ARG A O 1
ATOM 867 N N . GLU A 1 103 ? 9.914 -24.028 -2.857 1.00 96.56 103 GLU A N 1
ATOM 868 C CA . GLU A 1 103 ? 10.739 -22.962 -2.273 1.00 96.56 103 GLU A CA 1
ATOM 869 C C . GLU A 1 103 ? 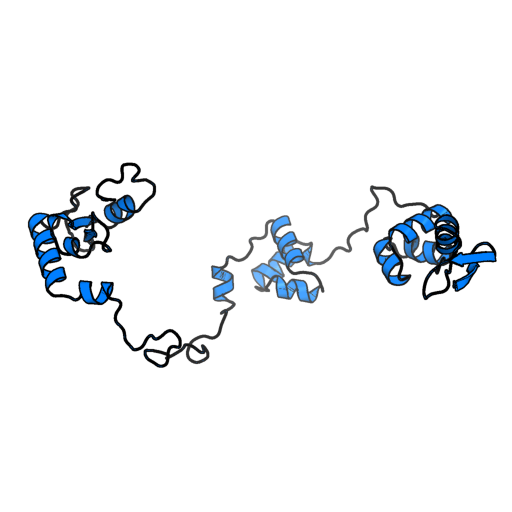9.942 -22.013 -1.369 1.00 96.56 103 GLU A C 1
ATOM 871 O O . GLU A 1 103 ? 10.354 -21.717 -0.246 1.00 96.56 103 GLU A O 1
ATOM 876 N N . TYR A 1 104 ? 8.780 -21.549 -1.826 1.00 95.44 104 TYR A N 1
ATOM 877 C CA . TYR A 1 104 ? 7.946 -20.619 -1.072 1.00 95.44 104 TYR A CA 1
ATOM 878 C C . TYR A 1 104 ? 7.122 -21.341 -0.004 1.00 95.44 104 TYR A C 1
ATOM 880 O O . TYR A 1 104 ? 7.100 -20.911 1.146 1.00 95.44 104 TYR A O 1
ATOM 888 N N . VAL A 1 105 ? 6.439 -22.438 -0.335 1.00 93.62 105 VAL A N 1
ATOM 889 C CA . VAL A 1 105 ? 5.539 -23.095 0.627 1.00 93.62 105 VAL A CA 1
ATOM 890 C C . VAL A 1 105 ? 6.321 -24.032 1.545 1.00 93.62 105 VAL A C 1
ATOM 892 O O . VAL A 1 105 ? 6.332 -23.812 2.755 1.00 93.62 105 VAL A O 1
ATOM 895 N N . ALA A 1 106 ? 7.019 -25.032 0.994 1.00 93.81 106 ALA A N 1
ATOM 896 C CA . ALA A 1 106 ? 7.653 -26.074 1.808 1.00 93.81 106 ALA A CA 1
ATOM 897 C C . ALA A 1 106 ? 8.878 -25.560 2.584 1.00 93.81 106 ALA A C 1
ATOM 899 O O . ALA A 1 106 ? 8.960 -25.742 3.797 1.00 93.81 106 ALA A O 1
ATOM 900 N N . LYS A 1 107 ? 9.799 -24.855 1.916 1.00 94.06 107 LYS A N 1
ATOM 901 C CA . LYS A 1 107 ? 10.994 -24.271 2.557 1.00 94.06 107 LYS A CA 1
ATOM 902 C C . LYS A 1 107 ? 10.735 -22.945 3.278 1.00 94.06 107 LYS A C 1
ATOM 904 O O . LYS A 1 107 ? 11.649 -22.398 3.886 1.00 94.06 107 LYS A O 1
ATOM 909 N N . LYS A 1 108 ? 9.514 -22.404 3.206 1.00 92.12 108 LYS A N 1
ATOM 910 C CA . LYS A 1 108 ? 9.108 -21.141 3.847 1.00 92.12 108 LYS A CA 1
ATOM 911 C C . LYS A 1 108 ? 9.964 -19.912 3.489 1.00 92.12 108 LYS A C 1
ATOM 913 O O . LYS A 1 108 ? 9.957 -18.931 4.232 1.00 92.12 108 LYS A O 1
ATOM 918 N N . ARG A 1 109 ? 10.625 -19.893 2.325 1.00 92.50 109 ARG A N 1
ATOM 919 C CA . ARG A 1 109 ? 11.397 -18.722 1.864 1.00 92.50 109 ARG A CA 1
ATOM 920 C C . ARG A 1 109 ? 10.482 -17.533 1.568 1.00 92.50 109 ARG A C 1
ATOM 922 O O . ARG A 1 109 ? 9.370 -17.695 1.057 1.00 92.50 109 ARG A O 1
ATOM 929 N N . SER A 1 110 ? 10.899 -16.319 1.898 1.00 92.94 110 SER A N 1
ATOM 930 C CA . SER A 1 110 ? 10.177 -15.091 1.549 1.00 92.94 110 SER A CA 1
ATOM 931 C C . SER A 1 110 ? 10.251 -14.795 0.049 1.00 92.94 110 SER A C 1
ATOM 933 O O . SER A 1 110 ? 11.183 -15.210 -0.639 1.00 92.94 110 SER A O 1
ATOM 935 N N . ALA A 1 111 ? 9.255 -14.069 -0.472 1.00 94.56 111 ALA A N 1
ATOM 936 C CA . ALA A 1 111 ? 9.279 -13.633 -1.868 1.00 94.56 111 ALA A CA 1
ATOM 937 C C . ALA A 1 111 ? 10.507 -12.749 -2.142 1.00 94.56 111 ALA A C 1
ATOM 939 O O . ALA A 1 111 ? 11.139 -12.910 -3.180 1.00 94.56 111 ALA A O 1
ATOM 940 N N . ALA A 1 112 ? 10.893 -11.906 -1.178 1.00 93.50 112 ALA A N 1
ATOM 941 C CA . ALA A 1 112 ? 12.115 -11.109 -1.218 1.00 93.50 112 ALA A CA 1
ATOM 942 C C . ALA A 1 112 ? 13.402 -11.955 -1.319 1.00 93.50 112 ALA A C 1
ATOM 944 O O . ALA A 1 112 ? 14.253 -11.657 -2.149 1.00 93.50 112 ALA A O 1
ATOM 945 N N . GLU A 1 113 ? 13.547 -13.027 -0.530 1.00 94.06 113 GLU A N 1
ATOM 946 C CA . GLU A 1 113 ? 14.730 -13.910 -0.599 1.00 94.06 113 GLU A CA 1
ATOM 947 C C . GLU A 1 113 ? 14.820 -14.658 -1.929 1.00 94.06 113 GLU A C 1
ATOM 949 O O . GLU A 1 113 ? 15.907 -14.802 -2.484 1.00 94.06 113 GLU A O 1
ATOM 954 N N . ILE A 1 114 ? 13.684 -15.138 -2.445 1.00 96.31 114 ILE A N 1
ATOM 955 C CA . ILE A 1 114 ? 13.629 -15.775 -3.767 1.00 96.31 114 ILE A CA 1
ATOM 956 C C . ILE A 1 114 ? 13.995 -14.744 -4.841 1.00 96.31 114 ILE A C 1
ATOM 958 O O . ILE A 1 114 ? 14.791 -15.031 -5.726 1.00 96.31 114 ILE A O 1
ATOM 962 N N . ALA A 1 115 ? 13.454 -13.529 -4.760 1.00 96.25 115 ALA A N 1
ATOM 963 C CA . ALA A 1 115 ? 13.724 -12.475 -5.731 1.00 96.25 115 ALA A CA 1
ATOM 964 C C . ALA A 1 115 ? 15.207 -12.068 -5.757 1.00 96.25 115 ALA A C 1
ATOM 966 O O . ALA A 1 115 ? 1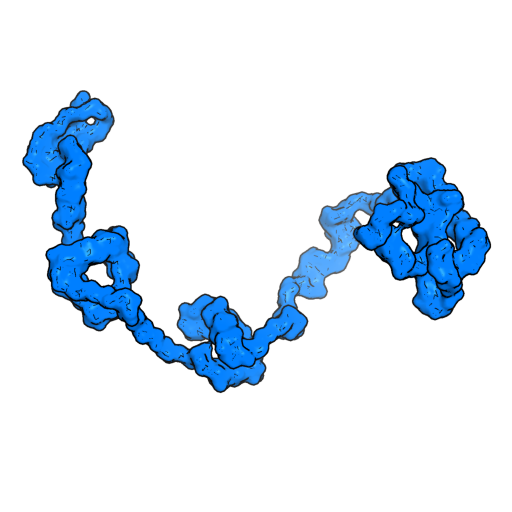5.786 -11.930 -6.836 1.00 96.25 115 ALA A O 1
ATOM 967 N N . ALA A 1 116 ? 15.832 -11.955 -4.580 1.00 95.25 116 ALA A N 1
ATOM 968 C CA . ALA A 1 116 ? 17.252 -11.654 -4.432 1.00 95.25 116 ALA A CA 1
ATOM 969 C C . ALA A 1 116 ? 18.154 -12.709 -5.094 1.00 95.25 116 ALA A C 1
ATOM 971 O O . ALA A 1 116 ? 19.119 -12.336 -5.755 1.00 95.25 116 ALA A O 1
ATOM 972 N N . GLU A 1 117 ? 17.817 -14.000 -4.988 1.00 95.19 117 GLU A N 1
ATOM 973 C CA . GLU A 1 117 ? 18.570 -15.087 -5.638 1.00 95.19 117 GLU A CA 1
ATOM 974 C C . GLU A 1 117 ? 18.615 -14.933 -7.167 1.00 95.19 117 GLU A C 1
ATOM 976 O O . GLU A 1 117 ? 19.652 -15.164 -7.784 1.00 95.19 117 GLU A O 1
ATOM 981 N N . PHE A 1 118 ? 17.513 -14.497 -7.784 1.00 93.06 118 PHE A N 1
ATOM 982 C CA . PHE A 1 118 ? 17.427 -14.315 -9.239 1.00 93.06 118 PHE A CA 1
ATOM 983 C C . PHE A 1 118 ? 17.751 -12.891 -9.709 1.00 93.06 118 PHE A C 1
ATOM 985 O O . PHE A 1 118 ? 17.680 -12.613 -10.907 1.00 93.06 118 PHE A O 1
ATOM 992 N N . GLY A 1 119 ? 18.076 -11.973 -8.793 1.00 91.88 119 GLY A N 1
ATOM 993 C CA . GLY A 1 119 ? 18.301 -10.563 -9.120 1.00 91.88 119 GLY A CA 1
ATOM 994 C C . GLY A 1 119 ? 17.073 -9.877 -9.732 1.00 91.88 119 GLY A C 1
ATOM 995 O O . GLY A 1 119 ? 17.216 -9.028 -10.613 1.00 91.88 119 GLY A O 1
ATOM 996 N N . VAL A 1 120 ? 15.866 -10.265 -9.306 1.00 92.81 120 VAL A N 1
ATOM 997 C CA . VAL A 1 120 ? 14.592 -9.680 -9.759 1.00 92.81 120 VAL A CA 1
ATOM 998 C C . VAL A 1 120 ? 13.909 -8.902 -8.636 1.00 92.81 120 VAL A C 1
ATOM 1000 O O . VAL A 1 120 ? 14.257 -9.027 -7.466 1.00 92.81 120 VAL A O 1
ATOM 1003 N N . ASP A 1 121 ? 12.912 -8.092 -8.992 1.00 95.75 121 ASP A N 1
ATOM 1004 C CA . ASP A 1 121 ? 12.077 -7.394 -8.012 1.00 95.75 121 ASP A CA 1
ATOM 1005 C C . ASP A 1 121 ? 11.122 -8.369 -7.298 1.00 95.75 121 ASP A C 1
ATOM 1007 O O . ASP A 1 121 ? 10.575 -9.270 -7.940 1.00 95.75 121 ASP A O 1
ATOM 1011 N N . GLU A 1 122 ? 10.863 -8.164 -6.002 1.00 96.06 122 GLU A N 1
ATOM 1012 C CA . GLU A 1 122 ? 9.947 -8.998 -5.202 1.00 96.06 122 GLU A CA 1
ATOM 1013 C C . GLU A 1 122 ? 8.554 -9.121 -5.839 1.00 96.06 122 GLU A C 1
ATOM 1015 O O . GLU A 1 122 ? 7.957 -10.204 -5.833 1.00 96.06 122 GLU A O 1
ATOM 1020 N N . ASN A 1 123 ? 8.050 -8.050 -6.464 1.00 96.69 123 ASN A N 1
ATOM 1021 C CA . ASN A 1 123 ? 6.751 -8.075 -7.136 1.00 96.69 123 ASN A CA 1
ATOM 1022 C C . ASN A 1 123 ? 6.715 -9.067 -8.299 1.00 96.69 123 ASN A C 1
ATOM 1024 O O . ASN A 1 123 ? 5.644 -9.577 -8.623 1.00 96.69 123 ASN A O 1
ATOM 1028 N N . THR A 1 124 ? 7.868 -9.390 -8.892 1.00 95.25 124 THR A N 1
ATOM 1029 C CA . THR A 1 124 ? 7.987 -10.440 -9.910 1.00 95.25 124 THR A CA 1
ATOM 1030 C C . THR A 1 124 ? 7.568 -11.782 -9.319 1.00 95.25 124 THR A C 1
ATOM 1032 O O . THR A 1 124 ? 6.685 -12.446 -9.855 1.00 95.25 124 THR A O 1
ATOM 1035 N N . ILE A 1 125 ? 8.111 -12.156 -8.159 1.00 97.06 125 ILE A N 1
ATOM 1036 C CA . ILE A 1 125 ? 7.760 -13.416 -7.491 1.00 97.06 125 ILE A CA 1
ATOM 1037 C C . ILE A 1 125 ? 6.291 -13.408 -7.055 1.00 97.06 125 ILE A C 1
ATOM 1039 O O . ILE A 1 125 ? 5.568 -14.373 -7.302 1.00 97.06 125 ILE A O 1
ATOM 1043 N N . LEU A 1 126 ? 5.800 -12.298 -6.489 1.00 96.62 126 LEU A N 1
ATOM 1044 C CA . LEU A 1 126 ? 4.387 -12.160 -6.109 1.00 96.62 126 LEU A CA 1
ATOM 1045 C C . LEU A 1 126 ? 3.438 -12.283 -7.310 1.00 96.62 126 LEU A C 1
ATOM 1047 O O . LEU A 1 126 ? 2.348 -12.858 -7.180 1.00 96.62 126 LEU A O 1
ATOM 1051 N N . PHE A 1 127 ? 3.843 -11.764 -8.470 1.00 96.38 127 PHE A N 1
ATOM 1052 C CA . PHE A 1 127 ? 3.124 -11.916 -9.728 1.00 96.38 127 PHE A CA 1
ATOM 1053 C C . PHE A 1 127 ? 3.019 -13.393 -10.123 1.00 96.38 127 PHE A C 1
ATOM 1055 O O . PHE A 1 127 ? 1.904 -13.863 -10.347 1.00 96.38 127 PHE A O 1
ATOM 1062 N N . PHE A 1 128 ? 4.126 -14.147 -10.132 1.00 96.56 128 PHE A N 1
ATOM 1063 C CA . PHE A 1 128 ? 4.099 -15.575 -10.478 1.00 96.56 128 PHE A CA 1
ATOM 1064 C C . PHE A 1 128 ? 3.320 -16.423 -9.467 1.00 96.56 128 PHE A C 1
ATOM 1066 O O . PHE A 1 128 ? 2.557 -17.287 -9.891 1.00 96.56 128 PHE A O 1
ATOM 1073 N N . LEU A 1 129 ? 3.403 -16.132 -8.163 1.00 97.19 129 LEU A N 1
ATOM 1074 C CA . LEU A 1 129 ? 2.564 -16.793 -7.152 1.00 97.19 129 LEU A CA 1
ATOM 1075 C C . LEU A 1 129 ? 1.070 -16.616 -7.459 1.00 97.19 129 LEU A C 1
ATOM 1077 O O . LEU A 1 129 ? 0.315 -17.583 -7.447 1.00 97.19 129 LEU A O 1
ATOM 1081 N N . GLY A 1 130 ? 0.650 -15.390 -7.794 1.00 96.75 130 GLY A N 1
ATOM 1082 C CA . GLY A 1 130 ? -0.739 -15.113 -8.172 1.00 96.75 130 GLY A CA 1
ATOM 1083 C C . GLY A 1 130 ? -1.134 -15.793 -9.483 1.00 96.75 130 GLY A C 1
ATOM 1084 O O . GLY A 1 130 ? -2.181 -16.428 -9.561 1.00 96.75 130 GLY A O 1
ATOM 1085 N N . ARG A 1 131 ? -0.267 -15.712 -10.498 1.00 96.19 131 ARG A N 1
ATOM 1086 C CA . ARG A 1 131 ? -0.496 -16.298 -11.825 1.00 96.19 131 ARG A CA 1
ATOM 1087 C C . ARG A 1 131 ? -0.618 -17.823 -11.790 1.00 96.19 131 ARG A C 1
ATOM 1089 O O . ARG A 1 131 ? -1.356 -18.383 -12.590 1.00 96.19 131 ARG A O 1
ATOM 1096 N N . LEU A 1 132 ? 0.103 -18.483 -10.884 1.00 96.81 132 LEU A N 1
ATOM 1097 C CA . LEU A 1 132 ? 0.127 -19.942 -10.721 1.00 96.81 132 LEU A CA 1
ATOM 1098 C C . LEU A 1 132 ? -0.814 -20.442 -9.613 1.00 96.81 132 LEU A C 1
ATOM 1100 O O . LEU A 1 132 ? -0.765 -21.621 -9.251 1.00 96.81 132 LEU A O 1
ATOM 1104 N N . LEU A 1 133 ? -1.659 -19.552 -9.078 1.00 96.69 133 LEU A N 1
ATOM 1105 C CA . LEU A 1 133 ? -2.641 -19.853 -8.033 1.00 96.69 133 LEU A CA 1
ATOM 1106 C C . LEU A 1 133 ? -2.004 -20.481 -6.781 1.00 96.69 133 LEU A C 1
ATOM 1108 O O . LEU A 1 133 ? -2.556 -21.395 -6.169 1.00 96.69 133 LEU A O 1
ATOM 1112 N N . ILE A 1 134 ? -0.819 -20.000 -6.404 1.00 96.88 134 ILE A N 1
ATOM 1113 C CA . ILE A 1 134 ? -0.146 -20.376 -5.162 1.00 96.88 134 ILE A CA 1
ATOM 1114 C C . ILE A 1 134 ? -0.577 -19.376 -4.079 1.00 96.88 134 ILE A C 1
ATOM 1116 O O . ILE A 1 134 ? -0.357 -18.169 -4.248 1.00 96.88 134 ILE A O 1
ATOM 1120 N N . PRO A 1 135 ? -1.182 -19.835 -2.967 1.00 94.31 135 PRO A N 1
ATOM 1121 C CA . PRO A 1 135 ? -1.590 -18.956 -1.880 1.00 94.31 135 PRO A CA 1
ATOM 1122 C C . PRO A 1 135 ? -0.414 -18.143 -1.339 1.00 94.31 135 PRO A C 1
ATOM 1124 O O . PRO A 1 135 ? 0.652 -18.675 -1.025 1.00 94.31 135 PRO A O 1
ATOM 1127 N N . ARG A 1 136 ? -0.616 -16.831 -1.224 1.00 94.00 136 ARG A N 1
ATOM 1128 C CA . ARG A 1 136 ? 0.345 -15.931 -0.584 1.00 94.00 136 ARG A CA 1
ATOM 1129 C C . ARG A 1 136 ? 0.143 -15.978 0.925 1.00 94.00 136 ARG A C 1
ATOM 1131 O O . ARG A 1 136 ? -0.992 -16.072 1.387 1.00 94.00 136 ARG A O 1
ATOM 1138 N N . ARG A 1 137 ? 1.232 -15.831 1.680 1.00 90.31 137 ARG A N 1
ATOM 1139 C CA . ARG A 1 137 ? 1.164 -15.708 3.139 1.00 90.31 137 ARG A CA 1
ATOM 1140 C C . ARG A 1 137 ? 0.307 -14.513 3.545 1.00 90.31 137 ARG A C 1
ATOM 1142 O O . ARG A 1 137 ? 0.442 -13.412 3.010 1.00 90.31 137 ARG A O 1
ATOM 1149 N N . THR A 1 138 ? -0.535 -14.733 4.536 1.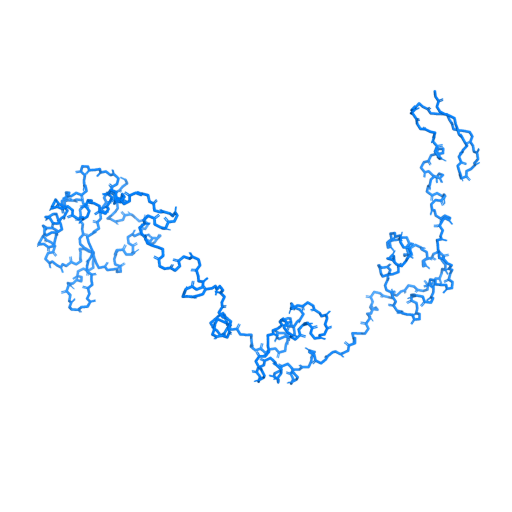00 89.62 138 THR A N 1
ATOM 1150 C CA . THR A 1 138 ? -1.271 -13.703 5.256 1.00 89.62 138 THR A CA 1
ATOM 1151 C C . THR A 1 138 ? -0.321 -12.851 6.095 1.00 89.62 138 THR A C 1
ATOM 1153 O O . THR A 1 138 ? 0.789 -13.252 6.453 1.00 89.62 138 THR A O 1
ATOM 1156 N N . THR A 1 139 ? -0.774 -11.661 6.483 1.00 82.50 139 THR A N 1
ATOM 1157 C CA . THR A 1 139 ? -0.020 -10.802 7.407 1.00 82.50 139 THR A CA 1
ATOM 1158 C C . THR A 1 139 ? 0.215 -11.468 8.764 1.00 82.50 139 THR A C 1
ATOM 1160 O O . THR A 1 139 ? 1.235 -11.197 9.393 1.00 82.50 139 THR A O 1
ATOM 1163 N N . ALA A 1 140 ? -0.686 -12.350 9.208 1.00 83.50 140 ALA A N 1
ATOM 1164 C CA . ALA A 1 140 ? -0.520 -13.129 10.431 1.00 83.50 140 ALA A CA 1
ATOM 1165 C C . ALA A 1 140 ? 0.635 -14.138 10.311 1.00 83.50 140 ALA A C 1
ATOM 1167 O O . ALA A 1 140 ? 1.518 -14.152 11.166 1.00 83.50 140 ALA A O 1
ATOM 1168 N N . GLU A 1 141 ? 0.687 -14.911 9.222 1.00 85.69 141 GLU A N 1
ATOM 1169 C CA . GLU A 1 141 ? 1.771 -15.870 8.959 1.00 85.69 141 GLU A CA 1
ATOM 1170 C C . GLU A 1 141 ? 3.126 -15.171 8.810 1.00 85.69 141 GLU A C 1
ATOM 1172 O O . GLU A 1 141 ? 4.128 -15.629 9.354 1.00 85.69 141 GLU A O 1
ATOM 1177 N N . VAL A 1 142 ? 3.167 -14.018 8.131 1.00 83.00 142 VAL A N 1
ATOM 1178 C CA . VAL A 1 142 ? 4.394 -13.213 8.038 1.00 83.00 142 VAL A CA 1
ATOM 1179 C C . VAL A 1 142 ? 4.853 -12.750 9.423 1.00 83.00 142 VAL A C 1
ATOM 1181 O O . VAL A 1 142 ? 6.037 -12.863 9.727 1.00 83.00 142 VAL A O 1
ATOM 1184 N N . ARG A 1 143 ? 3.943 -12.264 10.279 1.00 78.19 143 ARG A N 1
ATOM 1185 C CA . ARG A 1 143 ? 4.268 -11.796 11.642 1.00 78.19 143 ARG A CA 1
ATOM 1186 C C . ARG A 1 143 ? 4.737 -12.914 12.573 1.00 78.19 143 ARG A C 1
ATOM 1188 O O . ARG A 1 143 ? 5.553 -12.647 13.446 1.00 78.19 143 ARG A O 1
ATOM 1195 N N . ALA A 1 144 ? 4.260 -14.143 12.378 1.00 79.88 144 ALA A N 1
ATOM 1196 C CA . ALA A 1 144 ? 4.723 -15.298 13.148 1.00 79.88 144 ALA A CA 1
ATOM 1197 C C . ALA A 1 144 ? 6.204 -15.621 12.878 1.00 79.88 144 ALA A C 1
ATOM 1199 O O . ALA A 1 144 ? 6.915 -16.053 13.779 1.00 79.88 144 ALA A O 1
ATOM 1200 N N . HIS A 1 145 ? 6.674 -15.381 11.651 1.00 69.06 145 HIS A N 1
ATOM 1201 C CA . HIS A 1 145 ? 8.057 -15.647 11.247 1.00 69.06 145 HIS A CA 1
ATOM 1202 C C . HIS A 1 145 ? 8.973 -14.422 11.344 1.00 69.06 145 HIS A C 1
ATOM 1204 O O . HIS A 1 145 ? 10.169 -14.563 11.581 1.00 69.06 145 HIS A O 1
ATOM 1210 N N . LYS A 1 146 ? 8.425 -13.217 11.167 1.00 66.31 146 LYS A N 1
ATOM 1211 C CA . LYS A 1 146 ? 9.165 -11.955 11.165 1.00 66.31 146 LYS A CA 1
ATOM 1212 C C . LYS A 1 146 ? 8.568 -11.013 12.208 1.00 66.31 146 LYS A C 1
ATOM 1214 O O . LYS A 1 146 ? 7.574 -10.332 11.946 1.00 66.31 146 LYS A O 1
ATOM 1219 N N . HIS A 1 147 ? 9.197 -10.956 13.381 1.00 61.59 147 HIS A N 1
ATOM 1220 C CA . HIS A 1 147 ? 8.916 -9.909 14.360 1.00 61.59 147 HIS A CA 1
ATOM 1221 C C . HIS A 1 147 ? 9.473 -8.586 13.835 1.00 61.59 147 HIS A C 1
ATOM 1223 O O . HIS A 1 147 ? 10.680 -8.397 13.709 1.00 61.59 147 HIS A O 1
ATOM 1229 N N . TRP A 1 148 ? 8.569 -7.687 13.454 1.00 64.75 148 TRP A N 1
ATOM 1230 C CA . TRP A 1 148 ? 8.932 -6.343 13.033 1.00 64.75 148 TRP A CA 1
ATOM 1231 C C . TRP A 1 148 ? 9.057 -5.432 14.247 1.00 64.75 148 TRP A C 1
ATOM 1233 O O . TRP A 1 148 ? 8.107 -5.280 15.014 1.00 64.75 148 TRP A O 1
ATOM 1243 N N . GLY A 1 149 ? 10.209 -4.775 14.349 1.00 73.50 149 GLY A N 1
ATOM 1244 C CA . GLY A 1 149 ? 10.518 -3.858 15.435 1.00 73.50 149 GLY A CA 1
ATOM 1245 C C . GLY A 1 149 ? 11.175 -4.556 16.619 1.00 73.50 149 GLY A C 1
ATOM 1246 O O . GLY A 1 149 ? 11.109 -5.771 16.785 1.00 73.50 149 GLY A O 1
ATOM 1247 N N . ALA A 1 150 ? 11.842 -3.749 17.430 1.00 77.25 150 ALA A N 1
ATOM 1248 C CA . ALA A 1 150 ? 12.451 -4.208 18.657 1.00 77.25 150 ALA A CA 1
ATOM 1249 C C . ALA A 1 150 ? 11.357 -4.518 19.698 1.00 77.25 150 ALA A C 1
ATOM 1251 O O . ALA A 1 150 ? 10.353 -3.805 19.792 1.00 77.25 150 ALA A O 1
ATOM 1252 N N . THR A 1 151 ? 11.528 -5.597 20.459 1.00 79.88 151 THR A N 1
ATOM 1253 C CA . THR A 1 151 ? 10.566 -6.086 21.460 1.00 79.88 151 THR A CA 1
ATOM 1254 C C . THR A 1 151 ? 11.215 -6.222 22.828 1.00 79.88 151 THR A C 1
ATOM 1256 O O . THR A 1 151 ? 12.429 -6.401 22.928 1.00 79.88 151 THR A O 1
ATOM 1259 N N . GLY A 1 152 ? 10.409 -6.175 23.892 1.00 84.44 152 GLY A N 1
ATOM 1260 C CA . GLY A 1 152 ? 10.945 -6.206 25.255 1.00 84.44 152 GLY A CA 1
ATOM 1261 C C . GLY A 1 152 ? 11.950 -5.074 25.461 1.00 84.44 152 GLY A C 1
ATOM 1262 O O . GLY A 1 152 ? 11.773 -4.001 24.893 1.00 84.44 152 GLY A O 1
ATOM 1263 N N . GLU A 1 153 ? 13.029 -5.338 26.188 1.00 88.75 153 GLU A N 1
ATOM 1264 C CA . GLU A 1 153 ? 14.084 -4.365 26.518 1.00 88.75 153 GLU A CA 1
ATOM 1265 C C . GLU A 1 153 ? 14.737 -3.696 25.304 1.00 88.75 153 GLU A C 1
ATOM 1267 O O . GLU A 1 153 ? 15.190 -2.559 25.394 1.00 88.75 153 GLU A O 1
ATOM 1272 N N . THR A 1 154 ? 14.738 -4.359 24.145 1.00 85.62 154 THR A N 1
ATOM 1273 C CA . THR A 1 154 ? 15.293 -3.777 22.914 1.00 85.62 154 THR A CA 1
ATOM 1274 C C . THR A 1 154 ? 14.411 -2.666 22.335 1.00 85.62 154 THR A C 1
ATOM 1276 O O . THR A 1 154 ? 14.886 -1.844 21.552 1.00 85.62 154 THR A O 1
ATOM 1279 N N . ASN A 1 155 ? 13.125 -2.614 22.702 1.00 85.38 155 ASN A N 1
ATOM 1280 C CA . ASN A 1 155 ? 12.229 -1.538 22.299 1.00 85.38 155 ASN A CA 1
ATOM 1281 C C . ASN A 1 155 ? 12.598 -0.250 23.058 1.00 85.38 155 ASN A C 1
ATOM 1283 O O . ASN A 1 155 ? 12.494 -0.236 24.284 1.00 85.38 155 ASN A O 1
ATOM 1287 N N . PRO A 1 156 ? 12.912 0.870 22.376 1.00 85.06 156 PRO A N 1
ATOM 1288 C CA . PRO A 1 156 ? 13.241 2.139 23.032 1.00 85.06 156 PRO A CA 1
ATOM 1289 C C . PRO A 1 156 ? 12.161 2.674 23.981 1.00 85.06 156 PRO A C 1
ATOM 1291 O O . PRO A 1 156 ? 12.441 3.548 24.794 1.00 85.06 156 PRO A O 1
ATOM 1294 N N . MET A 1 157 ? 10.922 2.191 23.865 1.00 86.69 157 MET A N 1
ATOM 1295 C CA . MET A 1 157 ? 9.800 2.560 24.727 1.00 86.69 157 MET A CA 1
ATOM 1296 C C . MET A 1 157 ? 9.533 1.561 25.860 1.00 86.69 157 MET A C 1
ATOM 1298 O O . MET A 1 157 ? 8.632 1.790 26.666 1.00 86.69 157 MET A O 1
ATOM 1302 N N . PHE A 1 158 ? 10.285 0.463 25.947 1.00 88.81 158 PHE A N 1
ATOM 1303 C CA . PHE A 1 158 ? 10.113 -0.526 27.005 1.00 88.81 158 PHE A CA 1
ATOM 1304 C C . PHE A 1 158 ? 10.441 0.063 28.374 1.00 88.81 158 PHE A C 1
ATOM 1306 O O . PHE A 1 158 ? 11.421 0.784 28.539 1.00 88.81 158 PHE A O 1
ATOM 1313 N N . GLY A 1 159 ? 9.566 -0.187 29.348 1.00 87.69 159 GLY A N 1
ATOM 1314 C CA . GLY A 1 159 ? 9.689 0.347 30.707 1.00 87.69 159 GLY A CA 1
ATOM 1315 C C . GLY A 1 159 ? 9.458 1.860 30.846 1.00 87.69 159 GLY A C 1
ATOM 1316 O O . GLY A 1 159 ? 9.310 2.343 31.968 1.00 87.69 159 GLY A O 1
ATOM 1317 N N . ARG A 1 160 ? 9.358 2.623 29.747 1.00 87.94 160 ARG A N 1
ATOM 1318 C CA . ARG A 1 160 ? 9.141 4.077 29.798 1.00 87.94 160 ARG A CA 1
ATOM 1319 C C . ARG A 1 160 ? 7.697 4.415 30.169 1.00 87.94 160 ARG A C 1
ATOM 1321 O O . ARG A 1 160 ? 6.797 4.414 29.328 1.00 87.94 160 ARG A O 1
ATOM 1328 N N . THR A 1 161 ? 7.472 4.742 31.437 1.00 83.62 161 THR A N 1
ATOM 1329 C CA . THR A 1 161 ? 6.181 5.180 31.989 1.00 83.62 161 THR A CA 1
ATOM 1330 C C . THR A 1 161 ? 6.316 6.506 32.743 1.00 83.62 161 THR A C 1
ATOM 1332 O O . THR A 1 161 ? 7.418 6.931 33.100 1.00 83.62 161 THR A O 1
ATOM 1335 N N . GLY A 1 162 ? 5.197 7.208 32.951 1.00 84.12 162 GLY A N 1
ATOM 1336 C CA . GLY A 1 162 ? 5.218 8.527 33.590 1.00 84.12 162 GLY A CA 1
ATOM 1337 C C . GLY A 1 162 ? 6.171 9.484 32.869 1.00 84.12 162 GLY A C 1
ATOM 1338 O O . GLY A 1 162 ? 6.210 9.489 31.642 1.00 84.12 162 GLY A O 1
ATOM 1339 N N . ALA A 1 163 ? 6.981 10.227 33.625 1.00 85.06 163 ALA A N 1
ATOM 1340 C CA . ALA A 1 163 ? 7.912 11.232 33.104 1.00 85.06 163 ALA A CA 1
ATOM 1341 C C . ALA A 1 163 ? 8.939 10.728 32.090 1.00 85.06 163 ALA A C 1
ATOM 1343 O O . ALA A 1 163 ? 9.414 11.500 31.264 1.00 85.06 163 ALA A O 1
ATOM 1344 N N . SER A 1 164 ? 9.251 9.434 32.120 1.00 85.19 164 SER A N 1
ATOM 1345 C CA . SER A 1 164 ? 10.184 8.830 31.168 1.00 85.19 164 SER A CA 1
ATOM 1346 C C . SER A 1 164 ? 9.571 8.593 29.781 1.00 85.19 164 SER A C 1
ATOM 1348 O O . SER A 1 164 ? 10.299 8.367 28.815 1.00 85.19 164 SER A O 1
ATOM 1350 N N . ASN A 1 165 ? 8.241 8.655 29.648 1.00 84.25 165 ASN A N 1
ATOM 1351 C CA . ASN A 1 165 ? 7.578 8.610 28.351 1.00 84.25 165 ASN A CA 1
ATOM 1352 C C . ASN A 1 165 ? 7.580 10.024 27.729 1.00 84.25 165 ASN A C 1
ATOM 1354 O O . ASN A 1 165 ? 7.004 10.930 28.326 1.00 84.25 165 ASN A O 1
ATOM 1358 N N . PRO A 1 166 ? 8.143 10.242 26.523 1.00 83.25 166 PRO A N 1
ATOM 1359 C CA . PRO A 1 166 ? 8.202 11.564 25.883 1.00 83.25 166 PRO A CA 1
ATOM 1360 C C . PRO A 1 166 ? 6.826 12.189 25.603 1.00 83.25 166 PRO A C 1
ATOM 1362 O O . PRO A 1 166 ? 6.718 13.399 25.428 1.00 83.25 166 PRO A O 1
ATOM 1365 N N . HIS A 1 167 ? 5.757 11.390 25.580 1.00 80.44 167 HIS A N 1
ATOM 1366 C CA . HIS A 1 167 ? 4.384 11.886 25.472 1.00 80.44 167 HIS A CA 1
ATOM 1367 C C . HIS A 1 167 ? 3.746 12.247 26.824 1.00 80.44 167 HIS A C 1
ATOM 1369 O O . HIS A 1 167 ? 2.576 12.644 26.857 1.00 80.44 167 HIS A O 1
ATOM 1375 N N . TRP A 1 168 ? 4.463 12.105 27.942 1.00 79.88 168 TRP A N 1
ATOM 1376 C CA . TRP A 1 168 ? 3.950 12.430 29.267 1.00 79.88 168 TRP A CA 1
ATOM 1377 C C . TRP A 1 168 ? 3.815 13.933 29.466 1.00 79.88 168 TRP A C 1
ATOM 1379 O O . TRP A 1 168 ? 4.755 14.702 29.305 1.00 79.88 168 TRP A O 1
ATOM 1389 N N . LYS A 1 169 ? 2.615 14.347 29.868 1.00 76.38 169 LYS A N 1
ATOM 1390 C CA . LYS A 1 169 ? 2.252 15.749 30.084 1.00 76.38 169 LYS A CA 1
ATOM 1391 C C . LYS A 1 169 ? 2.122 16.042 31.578 1.00 76.38 169 LYS A C 1
ATOM 1393 O O . LYS A 1 169 ? 1.055 16.444 32.028 1.00 76.38 169 LYS A O 1
ATOM 1398 N N . GLY A 1 170 ? 3.160 15.742 32.360 1.00 79.94 170 GLY A N 1
ATOM 1399 C CA . GLY A 1 170 ? 3.233 16.140 33.773 1.00 79.94 170 GLY A CA 1
ATOM 1400 C C . GLY A 1 170 ? 2.214 15.480 34.711 1.00 79.94 170 GLY A C 1
ATOM 1401 O O . GLY A 1 170 ? 1.816 16.088 35.695 1.00 79.94 170 GLY A O 1
ATOM 1402 N N . GLY A 1 171 ? 1.718 14.277 34.397 1.00 71.62 171 GLY A N 1
ATOM 1403 C CA . GLY A 1 171 ? 0.729 13.590 35.243 1.00 71.62 171 GLY A CA 1
ATOM 1404 C C . GLY A 1 171 ? -0.663 14.232 35.226 1.00 71.62 171 GLY A C 1
ATOM 1405 O O . GLY A 1 171 ? -1.514 13.888 36.045 1.00 71.62 171 GLY A O 1
ATOM 1406 N N . VAL A 1 172 ? -0.923 15.145 34.285 1.00 68.19 172 VAL A N 1
ATOM 1407 C CA . VAL A 1 172 ? -2.232 15.777 34.127 1.00 68.19 172 VAL A CA 1
ATOM 1408 C C . VAL A 1 172 ? -3.248 14.712 33.734 1.00 68.19 172 VAL A C 1
ATOM 1410 O O . VAL A 1 172 ? -3.228 14.199 32.615 1.00 68.19 172 VAL A O 1
ATOM 1413 N N . THR A 1 173 ? -4.159 14.392 34.653 1.00 73.62 173 THR A N 1
ATOM 1414 C CA . THR A 1 173 ? -5.327 13.570 34.338 1.00 73.62 173 THR A CA 1
ATOM 1415 C C . THR A 1 173 ? -6.245 14.393 33.428 1.00 73.62 173 THR A C 1
ATOM 1417 O O . THR A 1 173 ? -6.701 15.461 33.846 1.00 73.62 173 THR A O 1
ATOM 1420 N N . PRO A 1 174 ? -6.538 13.946 32.192 1.00 84.06 174 PRO A N 1
ATOM 1421 C CA . PRO A 1 174 ? -7.503 14.599 31.316 1.00 84.06 174 PRO A CA 1
ATOM 1422 C C . PRO A 1 174 ? -8.791 14.955 32.064 1.00 84.06 174 PRO A C 1
ATOM 1424 O O . PRO A 1 174 ? -9.337 14.123 32.790 1.00 84.06 174 PRO A O 1
ATOM 1427 N N . GLN A 1 175 ? -9.332 16.160 31.851 1.00 85.12 175 GLN A N 1
ATOM 1428 C CA . GLN A 1 175 ? -10.472 16.668 32.632 1.00 85.12 175 GLN A CA 1
ATOM 1429 C C . GLN A 1 175 ? -11.677 15.715 32.608 1.00 85.12 175 GLN A C 1
ATOM 1431 O O . GLN A 1 175 ? -12.422 15.606 33.578 1.00 85.12 175 GLN A O 1
ATOM 1436 N N . ARG A 1 176 ? -11.864 14.995 31.496 1.00 88.38 176 ARG A N 1
ATOM 1437 C CA . ARG A 1 176 ? -12.906 13.974 31.355 1.00 88.38 176 ARG A CA 1
ATOM 1438 C C . ARG A 1 176 ? -12.699 12.785 32.302 1.00 88.38 176 ARG A C 1
ATOM 1440 O O . ARG A 1 176 ? -13.666 12.336 32.904 1.00 88.38 176 ARG A O 1
ATOM 1447 N N . GLN A 1 177 ? -11.469 12.292 32.446 1.00 88.00 177 GLN A N 1
ATOM 1448 C CA . GLN A 1 177 ? -11.151 11.205 33.378 1.00 88.00 177 GLN A CA 1
ATOM 1449 C C . GLN A 1 177 ? -11.314 11.667 34.828 1.00 88.00 177 GLN A C 1
ATOM 1451 O O . GLN A 1 177 ? -11.956 10.971 35.608 1.00 88.00 177 GLN A O 1
ATOM 1456 N N . ALA A 1 178 ? -10.839 12.873 35.161 1.00 90.06 178 ALA A N 1
ATOM 1457 C CA . ALA A 1 178 ? -11.032 13.457 36.489 1.00 90.06 178 ALA A CA 1
ATOM 1458 C C . ALA A 1 178 ? -12.527 13.574 36.845 1.00 90.06 178 ALA A C 1
ATOM 1460 O O . ALA A 1 178 ? -12.948 13.180 37.930 1.00 90.06 178 ALA A O 1
ATOM 1461 N N . PHE A 1 179 ? -13.358 14.023 35.896 1.00 93.44 179 PHE A N 1
ATOM 1462 C CA . PHE A 1 179 ? -14.808 14.063 36.076 1.00 93.44 179 PHE A CA 1
ATOM 1463 C C . PHE A 1 179 ? -15.414 12.669 36.286 1.00 93.44 179 PHE A C 1
ATOM 1465 O O . PHE A 1 179 ? -16.230 12.500 37.186 1.00 93.44 179 PHE A O 1
ATOM 1472 N N . TYR A 1 180 ? -15.010 11.651 35.521 1.00 91.88 180 TYR A N 1
ATOM 1473 C CA . TYR A 1 180 ? -15.522 10.289 35.721 1.00 91.88 180 TYR A CA 1
ATOM 1474 C C . TYR A 1 180 ? -15.099 9.659 37.058 1.00 91.88 180 TYR A C 1
ATOM 1476 O O . TYR A 1 180 ? -15.779 8.759 37.550 1.00 91.88 180 TYR A O 1
ATOM 1484 N N . LEU A 1 181 ? -14.018 10.138 37.676 1.00 91.88 181 LEU A N 1
ATOM 1485 C CA . LEU A 1 181 ? -13.613 9.734 39.026 1.00 91.88 181 LEU A CA 1
ATOM 1486 C C . LEU A 1 181 ? -14.365 10.491 40.134 1.00 91.88 181 LEU A C 1
ATOM 1488 O O . LEU A 1 181 ? -14.399 10.015 41.274 1.00 91.88 181 LEU A O 1
ATOM 1492 N N . SER A 1 182 ? -14.977 11.633 39.805 1.00 94.19 182 SER A N 1
ATOM 1493 C CA . SER A 1 182 ? -15.662 12.505 40.761 1.00 94.19 182 SER A CA 1
ATOM 1494 C C . SER A 1 182 ? -16.846 11.825 41.456 1.00 94.19 182 SER A C 1
ATOM 1496 O O . SER A 1 182 ? -17.502 10.922 40.926 1.00 94.19 182 SER A O 1
ATOM 1498 N N . THR A 1 183 ? -17.150 12.294 42.664 1.00 96.38 183 THR A N 1
ATOM 1499 C CA . THR A 1 183 ? -18.322 11.862 43.437 1.00 96.38 183 THR A CA 1
ATOM 1500 C C . THR A 1 183 ? -19.632 12.248 42.751 1.00 96.38 183 THR A C 1
ATOM 1502 O O . THR A 1 183 ? -20.580 11.464 42.772 1.00 96.38 183 THR A O 1
ATOM 1505 N N . GLU A 1 184 ? -19.671 13.409 42.095 1.00 96.06 184 GLU A N 1
ATOM 1506 C CA . GLU A 1 184 ? -20.814 13.899 41.319 1.00 96.06 184 GLU A CA 1
ATOM 1507 C C . GLU A 1 184 ? -21.207 12.906 40.214 1.00 96.06 184 GLU A C 1
ATOM 1509 O O . GLU A 1 184 ? -22.358 12.474 40.144 1.00 96.06 184 GLU A O 1
ATOM 1514 N N . TRP A 1 185 ? -20.241 12.459 39.403 1.00 96.69 185 TRP A N 1
ATOM 1515 C CA . TRP A 1 185 ? -20.503 11.488 38.338 1.00 96.69 185 TRP A CA 1
ATOM 1516 C C . TRP A 1 185 ? -20.948 10.125 38.873 1.00 96.69 185 TRP A C 1
ATOM 1518 O O . TRP A 1 185 ? -21.873 9.518 38.328 1.00 96.69 185 TRP A O 1
ATOM 1528 N N . LYS A 1 186 ? -20.329 9.643 39.959 1.00 95.56 186 LYS A N 1
ATOM 1529 C CA . LYS A 1 186 ? -20.717 8.376 40.601 1.00 95.56 186 LYS A CA 1
ATOM 1530 C C . LYS A 1 186 ? -22.164 8.420 41.102 1.00 95.56 186 LYS A C 1
ATOM 1532 O O . LYS A 1 186 ? -22.905 7.463 40.881 1.00 95.56 186 LYS A O 1
ATOM 1537 N N . ARG A 1 187 ? -22.583 9.536 41.714 1.00 97.06 187 ARG A N 1
ATOM 1538 C CA . ARG A 1 187 ? -23.971 9.760 42.157 1.00 97.06 187 ARG A CA 1
ATOM 1539 C C . ARG A 1 187 ? -24.941 9.777 40.978 1.00 97.06 187 ARG A C 1
ATOM 1541 O O . ARG A 1 187 ? -25.928 9.049 41.012 1.00 97.06 187 ARG A O 1
ATOM 1548 N N . ALA A 1 188 ? -24.617 10.516 39.918 1.00 97.19 188 ALA A N 1
ATOM 1549 C CA . ALA A 1 188 ? -25.435 10.566 38.708 1.00 97.19 188 ALA A CA 1
ATOM 1550 C C . ALA A 1 188 ? -25.592 9.182 38.056 1.00 97.19 188 ALA A C 1
ATOM 1552 O O . ALA A 1 188 ? -26.690 8.794 37.661 1.00 97.19 188 ALA A O 1
ATOM 1553 N N . CYS A 1 189 ? -24.514 8.392 37.994 1.00 96.38 189 CYS A N 1
ATOM 1554 C CA . CYS A 1 189 ? -24.586 7.013 37.517 1.00 96.38 189 CYS A CA 1
ATOM 1555 C C . CYS A 1 189 ? -25.513 6.166 38.392 1.00 96.38 189 CYS A C 1
ATOM 1557 O O . CYS A 1 189 ? -26.387 5.490 37.858 1.00 96.38 189 CYS A O 1
ATOM 1559 N N . ALA A 1 190 ? -25.357 6.208 39.717 1.00 95.94 190 ALA A N 1
ATOM 1560 C CA . ALA A 1 190 ? -26.203 5.445 40.632 1.00 95.94 190 ALA A CA 1
ATOM 1561 C C . ALA A 1 190 ? -27.691 5.817 40.492 1.00 95.94 190 ALA A C 1
ATOM 1563 O O . ALA A 1 190 ? -28.548 4.933 40.444 1.00 95.94 190 ALA A O 1
ATOM 1564 N N . GLU A 1 191 ? -27.994 7.110 40.352 1.00 97.38 191 GLU A N 1
ATOM 1565 C CA . GLU A 1 191 ? -29.346 7.614 40.102 1.00 97.38 191 GLU A CA 1
ATOM 1566 C C . GLU A 1 191 ? -29.924 7.060 38.794 1.00 97.38 191 GLU A C 1
ATOM 1568 O O . GLU A 1 191 ? -31.026 6.512 38.791 1.00 97.38 191 GLU A O 1
ATOM 1573 N N . VAL A 1 192 ? -29.165 7.124 37.696 1.00 97.25 192 VAL A N 1
ATOM 1574 C CA . VAL A 1 192 ? -29.577 6.601 36.383 1.00 97.25 192 VAL A CA 1
ATOM 1575 C C . VAL A 1 192 ? -29.802 5.093 36.436 1.00 97.25 192 VAL A C 1
ATOM 1577 O O . VAL A 1 192 ? -30.816 4.608 35.941 1.00 97.25 192 VAL A O 1
ATOM 1580 N N . TRP A 1 193 ? -28.903 4.341 37.074 1.00 96.06 193 TRP A N 1
ATOM 1581 C CA . TRP A 1 193 ? -29.046 2.893 37.237 1.00 96.06 193 TRP A CA 1
ATOM 1582 C C . TRP A 1 193 ? -30.295 2.518 38.039 1.00 96.06 193 TRP A C 1
ATOM 1584 O O . TRP A 1 193 ? -31.004 1.580 37.659 1.00 96.06 193 TRP A O 1
ATOM 1594 N N . LYS A 1 194 ? -30.593 3.267 39.109 1.00 95.88 194 LYS A N 1
ATOM 1595 C CA . LYS A 1 194 ? -31.800 3.091 39.924 1.00 95.88 194 LYS A CA 1
ATOM 1596 C C . LYS A 1 194 ? -33.064 3.441 39.133 1.00 95.88 194 LYS A C 1
ATOM 1598 O O . LYS A 1 194 ? -33.984 2.627 39.080 1.00 95.88 194 LYS A O 1
ATOM 1603 N N . ARG A 1 195 ? -33.093 4.608 38.477 1.00 96.69 195 ARG A N 1
ATOM 1604 C CA . ARG A 1 195 ? -34.208 5.080 37.634 1.00 96.69 195 ARG A CA 1
ATOM 1605 C C . ARG A 1 195 ? -34.524 4.088 36.519 1.00 96.69 195 ARG A C 1
ATOM 1607 O O . ARG A 1 195 ? -35.678 3.722 36.311 1.00 96.69 195 ARG A O 1
ATOM 1614 N N . ASP A 1 196 ? -33.485 3.621 35.833 1.00 95.81 196 ASP A N 1
ATOM 1615 C CA . ASP A 1 196 ? -33.607 2.742 34.673 1.00 95.81 196 ASP A CA 1
ATOM 1616 C C . ASP A 1 196 ? -33.744 1.264 35.069 1.00 95.81 196 ASP A C 1
ATOM 1618 O O . ASP A 1 196 ? -33.811 0.403 34.193 1.00 95.81 196 ASP A O 1
ATOM 1622 N N . LYS A 1 197 ? -33.812 0.956 36.375 1.00 95.12 197 LYS A N 1
ATOM 1623 C CA . LYS A 1 197 ? -33.947 -0.401 36.932 1.00 95.12 197 LYS A CA 1
ATOM 1624 C C . LYS A 1 197 ? -32.937 -1.376 36.316 1.00 95.12 197 LYS A C 1
ATOM 1626 O O . LYS A 1 197 ? -33.310 -2.468 35.885 1.00 95.12 197 LYS A O 1
ATOM 1631 N N . ALA A 1 198 ? -31.679 -0.943 36.194 1.00 94.00 198 ALA A N 1
ATOM 1632 C CA . ALA A 1 198 ? -30.600 -1.697 35.548 1.00 94.00 198 ALA A CA 1
ATOM 1633 C C . ALA A 1 198 ? -30.991 -2.283 34.169 1.00 94.00 198 ALA A C 1
ATOM 1635 O O . ALA A 1 198 ? -30.626 -3.411 33.829 1.00 94.00 198 ALA A O 1
ATOM 1636 N N . THR A 1 199 ? -31.777 -1.534 33.390 1.00 95.38 199 THR A N 1
ATOM 1637 C CA . THR A 1 199 ? -32.342 -1.969 32.110 1.00 95.38 199 THR A CA 1
ATOM 1638 C C . THR A 1 199 ? -31.988 -0.979 31.006 1.00 95.38 199 THR A C 1
ATOM 1640 O O . THR A 1 199 ? -32.125 0.232 31.167 1.00 95.38 199 THR A O 1
ATOM 1643 N N . CYS A 1 200 ? -31.556 -1.487 29.851 1.00 95.75 200 CYS A N 1
ATOM 1644 C CA . CYS A 1 200 ? -31.330 -0.667 28.672 1.00 95.75 200 CYS A CA 1
ATOM 1645 C C . CYS A 1 200 ? -32.629 0.025 28.252 1.00 95.75 200 CYS A C 1
ATOM 1647 O O . CYS A 1 200 ? -33.608 -0.628 27.894 1.00 95.75 200 CYS A O 1
ATOM 1649 N N . ARG A 1 201 ? -32.612 1.356 28.206 1.00 96.06 201 ARG A N 1
ATOM 1650 C CA . ARG A 1 201 ? -33.796 2.164 27.882 1.00 96.06 201 ARG A CA 1
ATOM 1651 C C . ARG A 1 201 ? -34.185 2.176 26.404 1.00 96.06 201 ARG A C 1
ATOM 1653 O O . ARG A 1 201 ? -35.230 2.718 26.072 1.00 96.06 201 ARG A O 1
ATOM 1660 N N . ARG A 1 202 ? -33.371 1.576 25.527 1.00 94.75 202 ARG A N 1
ATOM 1661 C CA . ARG A 1 202 ? -33.671 1.434 24.093 1.00 94.75 202 ARG A CA 1
ATOM 1662 C C . ARG A 1 202 ? -34.266 0.070 23.741 1.00 94.75 202 ARG A C 1
ATOM 1664 O O . ARG A 1 202 ? -35.257 0.030 23.030 1.00 94.75 202 ARG A O 1
ATOM 1671 N N . CYS A 1 203 ? -33.659 -1.031 24.190 1.00 94.44 203 CYS A N 1
ATOM 1672 C CA . CYS A 1 203 ? -34.100 -2.386 23.822 1.00 94.44 203 CYS A CA 1
ATOM 1673 C C . CYS A 1 203 ? -34.725 -3.190 24.970 1.00 94.44 203 CYS A C 1
ATOM 1675 O O . CYS A 1 203 ? -35.171 -4.307 24.743 1.00 94.44 203 CYS A O 1
ATOM 1677 N N . GLY A 1 204 ? -34.721 -2.678 26.205 1.00 93.56 204 GLY A N 1
ATOM 1678 C CA . GLY A 1 204 ? -35.263 -3.395 27.363 1.00 93.56 204 GLY A CA 1
ATOM 1679 C C . GLY A 1 204 ? -34.353 -4.489 27.936 1.00 93.56 204 GLY A C 1
ATOM 1680 O O . GLY A 1 204 ? -34.747 -5.181 28.871 1.00 93.56 204 GLY A O 1
ATOM 1681 N N . GLN A 1 205 ? -33.126 -4.655 27.428 1.00 91.50 205 GLN A N 1
ATOM 1682 C CA . GLN A 1 205 ? -32.177 -5.636 27.964 1.00 91.50 205 GLN A CA 1
ATOM 1683 C C . GLN A 1 205 ? -31.798 -5.305 29.417 1.00 91.50 205 GLN A C 1
ATOM 1685 O O . GLN A 1 205 ? -31.220 -4.250 29.684 1.00 91.50 205 GLN A O 1
ATOM 1690 N N . LYS A 1 206 ? -32.067 -6.228 30.345 1.00 90.00 206 LYS A N 1
ATOM 1691 C CA . LYS A 1 206 ? -31.627 -6.140 31.747 1.00 90.00 206 LYS A CA 1
ATOM 1692 C C . LYS A 1 206 ? -30.148 -6.494 31.904 1.00 90.00 206 LYS A C 1
ATOM 1694 O O . LYS A 1 206 ? -29.623 -7.312 31.148 1.00 90.00 206 LYS A O 1
ATOM 1699 N N . SER A 1 207 ? -29.509 -5.920 32.920 1.00 84.94 207 SER A N 1
ATOM 1700 C CA . SER A 1 207 ? -28.182 -6.342 33.371 1.00 84.94 207 SER A CA 1
ATOM 1701 C C . SER A 1 207 ? -28.224 -7.804 33.840 1.00 84.94 207 SER A C 1
ATOM 1703 O O . SER A 1 207 ? -28.985 -8.150 34.742 1.00 84.94 207 SER A O 1
ATOM 1705 N N . LYS A 1 208 ? -27.432 -8.668 33.203 1.00 78.88 208 LYS A N 1
ATOM 1706 C CA . LYS A 1 208 ? -27.182 -10.072 33.560 1.00 78.88 208 LYS A CA 1
ATOM 1707 C C . LYS A 1 208 ? -25.679 -10.288 33.763 1.00 78.88 208 LYS A C 1
ATOM 1709 O O . LYS A 1 208 ? -24.870 -9.475 33.309 1.00 78.88 208 LYS A O 1
ATOM 1714 N N . SER A 1 209 ? -25.306 -11.409 34.384 1.00 63.50 209 SER A N 1
ATOM 1715 C CA . SER A 1 209 ? -23.903 -11.839 34.458 1.00 63.50 209 SER A CA 1
ATOM 1716 C C . SER A 1 209 ? -23.277 -11.849 33.054 1.00 63.50 209 SER A C 1
ATOM 1718 O O . SER A 1 209 ? -23.836 -12.436 32.129 1.00 63.50 209 SER A O 1
ATOM 1720 N N . GLY A 1 210 ? -22.175 -11.114 32.875 1.00 64.25 210 GLY A N 1
ATOM 1721 C CA . GLY A 1 210 ? -21.476 -10.955 31.593 1.00 64.25 210 GLY A CA 1
ATOM 1722 C C . GLY A 1 210 ? -21.977 -9.835 30.665 1.00 64.25 210 GLY A C 1
ATOM 1723 O O . GLY A 1 210 ? -21.287 -9.508 29.701 1.00 64.25 210 GLY A O 1
ATOM 1724 N N . SER A 1 211 ? -23.121 -9.189 30.934 1.00 69.50 211 SER A N 1
ATOM 1725 C CA . SER A 1 211 ? -23.590 -8.051 30.126 1.00 69.50 211 SER A CA 1
ATOM 1726 C C . SER A 1 211 ? -23.235 -6.712 30.773 1.00 69.50 211 SER A C 1
ATOM 1728 O O . SER A 1 211 ? -23.643 -6.439 31.900 1.00 69.50 211 SER A O 1
ATOM 1730 N N . THR A 1 212 ? -22.526 -5.847 30.048 1.00 85.94 212 THR A N 1
ATOM 1731 C CA . THR A 1 212 ? -22.178 -4.499 30.520 1.00 85.94 212 THR A CA 1
ATOM 1732 C C . THR A 1 212 ? -23.170 -3.470 29.979 1.00 85.94 212 THR A C 1
ATOM 1734 O O . THR A 1 212 ? -23.341 -3.332 28.762 1.00 85.94 212 THR A O 1
ATOM 1737 N N . LEU A 1 213 ? -23.828 -2.741 30.883 1.00 93.62 213 LEU A N 1
ATOM 1738 C CA . LEU A 1 213 ? -24.572 -1.529 30.544 1.00 93.62 213 LEU A CA 1
ATOM 1739 C C . LEU A 1 213 ? -23.673 -0.302 30.735 1.00 93.62 213 LEU A C 1
ATOM 1741 O O . LEU A 1 213 ? -22.821 -0.266 31.621 1.00 93.62 213 LEU A O 1
ATOM 1745 N N . HIS A 1 214 ? -23.881 0.710 29.903 1.00 93.50 214 HIS A N 1
ATOM 1746 C CA . HIS A 1 214 ? -23.134 1.959 29.896 1.00 93.50 214 HIS A CA 1
ATOM 1747 C C . HIS A 1 214 ? -24.088 3.137 30.070 1.00 93.50 214 HIS A C 1
ATOM 1749 O O . HIS A 1 214 ? -25.176 3.154 29.491 1.00 93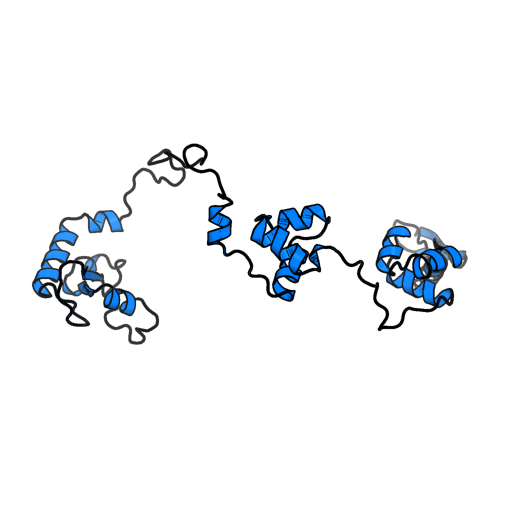.50 214 HIS A O 1
ATOM 1755 N N . VAL A 1 215 ? -23.662 4.133 30.844 1.00 95.44 215 VAL A N 1
ATOM 1756 C CA . VAL A 1 215 ? -24.348 5.424 30.928 1.00 95.44 215 VAL A CA 1
ATOM 1757 C C . VAL A 1 215 ? -23.898 6.272 29.742 1.00 95.44 215 VAL A C 1
ATOM 1759 O O . VAL A 1 215 ? -22.706 6.530 29.577 1.00 95.44 215 VAL A O 1
ATOM 1762 N N . HIS A 1 216 ? -24.850 6.680 28.913 1.00 95.06 216 HIS A N 1
ATOM 1763 C CA . HIS A 1 216 ? -24.631 7.490 27.722 1.00 95.06 216 HIS A CA 1
ATOM 1764 C C . HIS A 1 216 ? -25.125 8.924 27.942 1.00 95.06 216 HIS A C 1
ATOM 1766 O O . HIS A 1 216 ? -26.199 9.125 28.506 1.00 95.06 216 HIS A O 1
ATOM 1772 N N . HIS A 1 217 ? -24.349 9.905 27.478 1.00 94.94 217 HIS A N 1
ATOM 1773 C CA . HIS A 1 217 ? -24.716 11.324 27.460 1.00 94.94 217 HIS A CA 1
ATOM 1774 C C . HIS A 1 217 ? -25.559 11.645 26.220 1.00 94.94 217 HIS A C 1
ATOM 1776 O O . HIS A 1 217 ? -25.059 11.483 25.112 1.00 94.94 217 HIS A O 1
ATOM 1782 N N . ILE A 1 218 ? -26.786 12.142 26.407 1.00 95.25 218 ILE A N 1
ATOM 1783 C CA . ILE A 1 218 ? -27.684 12.552 25.313 1.00 95.25 218 ILE A CA 1
ATOM 1784 C C . ILE A 1 218 ? -27.156 13.833 24.651 1.00 95.25 218 ILE A C 1
ATOM 1786 O O . ILE A 1 218 ? -26.894 13.854 23.452 1.00 95.25 218 ILE A O 1
ATOM 1790 N N . ALA A 1 219 ? -26.965 14.897 25.430 1.00 93.69 219 ALA A N 1
ATOM 1791 C CA . ALA A 1 219 ? -26.235 16.095 25.033 1.00 93.69 219 ALA A CA 1
ATOM 1792 C C . ALA A 1 219 ? -24.744 15.918 25.322 1.00 93.69 219 ALA A C 1
ATOM 1794 O O . ALA A 1 219 ? -24.354 15.338 26.341 1.00 93.69 219 ALA A O 1
ATOM 1795 N N . SER A 1 220 ? -23.910 16.465 24.438 1.00 91.44 220 SER A N 1
ATOM 1796 C CA . SER A 1 220 ? -22.456 16.317 24.484 1.00 91.44 220 SER A CA 1
ATOM 1797 C C . SER A 1 220 ? -21.854 16.640 25.855 1.00 91.44 220 SER A C 1
ATOM 1799 O O . SER A 1 220 ? -22.181 17.639 26.494 1.00 91.44 220 SER A O 1
ATOM 1801 N N . PHE A 1 221 ? -20.848 15.854 26.254 1.00 91.00 221 PHE A N 1
ATOM 1802 C CA . PHE A 1 221 ? -20.017 16.118 27.435 1.00 91.00 221 PHE A CA 1
ATOM 1803 C C . PHE A 1 221 ? -19.357 17.512 27.423 1.00 91.00 221 PHE A C 1
ATOM 1805 O O . PHE A 1 221 ? -18.895 17.994 28.459 1.00 91.00 221 PHE A O 1
ATOM 1812 N N . ALA A 1 222 ? -19.268 18.175 26.267 1.00 90.50 222 ALA A N 1
ATOM 1813 C CA . ALA A 1 222 ? -18.792 19.554 26.188 1.00 90.50 222 ALA A CA 1
ATOM 1814 C C . ALA A 1 222 ? -19.660 20.519 27.024 1.00 90.50 222 ALA A C 1
ATOM 1816 O O . ALA A 1 222 ? -19.118 21.440 27.637 1.00 90.50 222 ALA A O 1
ATOM 1817 N N . VAL A 1 223 ? -20.968 20.258 27.139 1.00 92.62 223 VAL A N 1
ATOM 1818 C CA . VAL A 1 223 ? -21.911 21.080 27.906 1.00 92.62 223 VAL A CA 1
ATOM 1819 C C . VAL A 1 223 ? -21.777 20.773 29.401 1.00 92.62 223 VAL A C 1
ATOM 1821 O O . VAL A 1 223 ? -22.403 19.857 29.935 1.00 92.62 223 VAL A O 1
ATOM 1824 N N . ARG A 1 224 ? -20.921 21.537 30.093 1.00 92.12 224 ARG A N 1
ATOM 1825 C CA . ARG A 1 224 ? -20.532 21.291 31.498 1.00 92.12 224 ARG A CA 1
ATOM 1826 C C . ARG A 1 224 ? -21.723 21.145 32.446 1.00 92.12 224 ARG A C 1
ATOM 1828 O O . ARG A 1 224 ? -21.733 20.220 33.250 1.00 92.12 224 ARG A O 1
ATOM 1835 N N . SER A 1 225 ? -22.730 22.004 32.302 1.00 93.88 225 SER A N 1
ATOM 1836 C CA . SER A 1 225 ? -23.921 22.044 33.161 1.00 93.88 225 SER A CA 1
ATOM 1837 C C . SER A 1 225 ? -24.835 20.819 33.033 1.00 93.88 225 SER A C 1
ATOM 1839 O O . SER A 1 225 ? -25.705 20.629 33.879 1.00 93.88 225 SER A O 1
ATOM 1841 N N . LEU A 1 226 ? -24.666 19.988 31.997 1.00 95.25 226 LEU A N 1
ATOM 1842 C CA . LEU A 1 226 ? -25.495 18.803 31.750 1.00 95.25 226 LEU A CA 1
ATOM 1843 C C . LEU A 1 226 ? -24.763 17.479 32.020 1.00 95.25 226 LEU A C 1
ATOM 1845 O O . LEU A 1 226 ? -25.365 16.416 31.892 1.00 95.25 226 LEU A O 1
ATOM 1849 N N . ARG A 1 227 ? -23.474 17.498 32.387 1.00 94.56 227 ARG A N 1
ATOM 1850 C CA . ARG A 1 227 ? -22.649 16.276 32.462 1.00 94.56 227 ARG A CA 1
ATOM 1851 C C . ARG A 1 227 ? -23.145 15.248 33.475 1.00 94.56 227 ARG A C 1
ATOM 1853 O O . ARG A 1 227 ? -23.048 14.057 33.193 1.00 94.56 227 ARG A O 1
ATOM 1860 N N . ALA A 1 228 ? -23.624 15.705 34.630 1.00 95.88 228 ALA A N 1
ATOM 1861 C CA . ALA A 1 228 ? -24.104 14.862 35.726 1.00 95.88 228 ALA A CA 1
ATOM 1862 C C . ALA A 1 228 ? -25.629 14.914 35.911 1.00 95.88 228 ALA A C 1
ATOM 1864 O O . ALA A 1 228 ? -26.160 14.265 36.805 1.00 95.88 228 ALA A O 1
ATOM 1865 N N . LYS A 1 229 ? -26.360 15.669 35.079 1.00 96.75 229 LYS A N 1
ATOM 1866 C CA . LYS A 1 229 ? -27.822 15.716 35.177 1.00 96.75 229 LYS A CA 1
ATOM 1867 C C . LYS A 1 229 ? -28.399 14.397 34.686 1.00 96.75 229 LYS A C 1
ATOM 1869 O O . LYS A 1 229 ? -28.243 14.077 33.512 1.00 96.75 229 LYS A O 1
ATOM 1874 N N . ALA A 1 230 ? -29.119 13.669 35.537 1.00 95.25 230 ALA A N 1
ATOM 1875 C CA . ALA A 1 230 ? -29.718 12.388 35.165 1.00 95.25 230 ALA A CA 1
ATOM 1876 C C . ALA A 1 230 ? -30.651 12.484 33.944 1.00 95.25 230 ALA A C 1
ATOM 1878 O O . ALA A 1 230 ? -30.733 11.540 33.163 1.00 95.25 230 ALA A O 1
ATOM 1879 N N . SER A 1 231 ? -31.303 13.631 33.718 1.00 95.44 231 SER A N 1
ATOM 1880 C CA . SER A 1 231 ? -32.113 13.889 32.516 1.00 95.44 231 SER A CA 1
ATOM 1881 C C . SER A 1 231 ? -31.309 13.871 31.211 1.00 95.44 231 SER A C 1
ATOM 1883 O O . SER A 1 231 ? -31.860 13.564 30.160 1.00 95.44 231 SER A O 1
ATOM 1885 N N . ASN A 1 232 ? -30.007 14.151 31.276 1.00 96.75 232 ASN A N 1
ATOM 1886 C CA . ASN A 1 232 ? -29.089 14.097 30.143 1.00 96.75 232 ASN A CA 1
ATOM 1887 C C . ASN A 1 232 ? -28.402 12.727 29.990 1.00 96.75 232 ASN A C 1
ATOM 1889 O O . ASN A 1 232 ? -27.529 12.551 29.139 1.00 96.75 232 ASN A O 1
ATOM 1893 N N . LEU A 1 233 ? -28.747 11.761 30.840 1.00 96.94 233 LEU A N 1
ATOM 1894 C CA . LEU A 1 233 ? -28.085 10.469 30.924 1.00 96.94 233 LEU A CA 1
ATOM 1895 C C . LEU A 1 233 ? -29.080 9.336 30.701 1.00 96.94 233 LEU A C 1
ATOM 1897 O O . LEU A 1 233 ? -30.208 9.356 31.199 1.00 96.94 233 LEU A O 1
ATOM 1901 N N . ILE A 1 234 ? -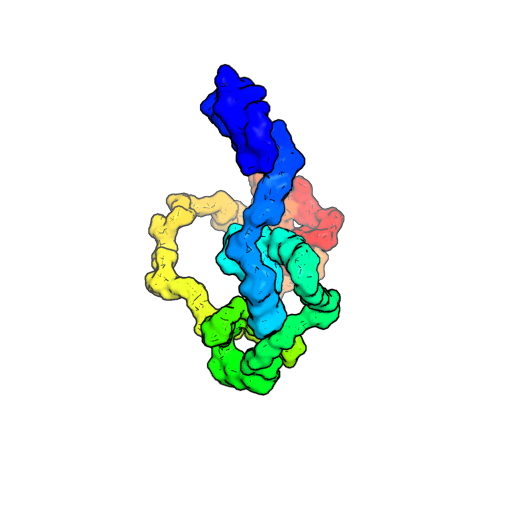28.642 8.307 29.984 1.00 96.50 234 ILE A N 1
ATOM 1902 C CA . ILE A 1 234 ? -29.473 7.142 29.688 1.00 96.50 234 ILE A CA 1
ATOM 1903 C C . ILE A 1 234 ? -28.669 5.848 29.758 1.00 96.50 234 ILE A C 1
ATOM 1905 O O . ILE A 1 234 ? -27.538 5.781 29.276 1.00 96.50 234 ILE A O 1
ATOM 1909 N N . LEU A 1 235 ? -29.246 4.810 30.367 1.00 97.19 235 LEU A N 1
ATOM 1910 C CA . LEU A 1 235 ? -28.594 3.513 30.489 1.00 97.19 235 LEU A CA 1
ATOM 1911 C C . LEU A 1 235 ? -28.822 2.649 29.242 1.00 97.19 235 LEU A C 1
ATOM 1913 O O . LEU A 1 235 ? -29.961 2.423 28.821 1.00 97.19 235 LEU A O 1
ATOM 1917 N N . LEU A 1 236 ? -27.742 2.132 28.649 1.00 96.19 236 LEU A N 1
ATOM 1918 C CA . LEU A 1 236 ? -27.782 1.385 27.390 1.00 96.19 236 LEU A CA 1
ATOM 1919 C C . LEU A 1 236 ? -26.871 0.160 27.387 1.00 96.19 236 LEU A C 1
ATOM 1921 O O . LEU A 1 236 ? -25.783 0.188 27.949 1.00 96.19 236 LEU A O 1
ATOM 1925 N N . CYS A 1 237 ? -27.269 -0.904 26.686 1.00 94.81 237 CYS A N 1
ATOM 1926 C CA . CYS A 1 237 ? -26.361 -2.014 26.402 1.00 94.81 237 CYS A CA 1
ATOM 1927 C C . CYS A 1 237 ? -25.337 -1.632 25.324 1.00 94.81 237 CYS A C 1
ATOM 1929 O O . CYS A 1 237 ? -25.540 -0.682 24.561 1.00 94.81 237 CYS A O 1
ATOM 1931 N N . ARG A 1 238 ? -24.242 -2.396 25.231 1.00 93.25 238 ARG A N 1
ATOM 1932 C CA . ARG A 1 238 ? -23.155 -2.171 24.261 1.00 93.25 238 ARG A CA 1
ATOM 1933 C C . ARG A 1 238 ? -23.653 -2.007 22.822 1.00 93.25 238 ARG A C 1
ATOM 1935 O O . ARG A 1 238 ? -23.178 -1.124 22.111 1.00 93.25 238 ARG A O 1
ATOM 1942 N N . GLU A 1 239 ? -24.606 -2.827 22.391 1.00 93.50 239 GLU A N 1
ATOM 1943 C CA . GLU A 1 239 ? -25.152 -2.779 21.030 1.00 93.50 239 GLU A CA 1
ATOM 1944 C C . GLU A 1 239 ? -25.957 -1.506 20.776 1.00 93.50 239 GLU A C 1
ATOM 1946 O O . GLU A 1 239 ? -25.733 -0.817 19.781 1.00 93.50 239 GLU A O 1
ATOM 1951 N N . CYS A 1 240 ? -26.844 -1.146 21.708 1.00 95.00 240 CYS A N 1
ATOM 1952 C CA . CYS A 1 240 ? -27.621 0.086 21.627 1.00 95.00 240 CYS A CA 1
ATOM 1953 C C . CYS A 1 240 ? -26.727 1.326 21.678 1.00 95.00 240 CYS A C 1
ATOM 1955 O O . CYS A 1 240 ? -26.941 2.263 20.914 1.00 95.00 240 CYS A O 1
ATOM 1957 N N . HIS A 1 241 ? -25.696 1.312 22.522 1.00 94.50 241 HIS A N 1
ATOM 1958 C CA . HIS A 1 241 ? -24.733 2.402 22.612 1.00 94.50 241 HIS A CA 1
ATOM 1959 C C . HIS A 1 241 ? -23.955 2.584 21.297 1.00 94.50 241 HIS A C 1
ATOM 1961 O O . HIS A 1 241 ? -23.829 3.698 20.793 1.00 94.50 241 HIS A O 1
ATOM 1967 N N . ARG A 1 242 ? -23.503 1.483 20.675 1.00 93.56 242 ARG A N 1
ATOM 1968 C CA . ARG A 1 242 ? -22.863 1.527 19.347 1.00 93.56 242 ARG A CA 1
ATOM 1969 C C . ARG A 1 242 ? -23.826 1.981 18.255 1.00 93.56 242 ARG A C 1
ATOM 1971 O O . ARG A 1 242 ? -23.404 2.704 17.360 1.00 93.56 242 ARG A O 1
ATOM 1978 N N . PHE A 1 243 ? -25.092 1.561 18.308 1.00 94.81 243 PHE A N 1
ATOM 1979 C CA . PHE A 1 243 ? -26.106 1.996 17.349 1.00 94.81 243 PHE A CA 1
ATOM 1980 C C . PHE A 1 243 ? -26.260 3.517 17.361 1.00 94.81 243 PHE A C 1
ATOM 1982 O O . PHE A 1 243 ? -26.233 4.116 16.287 1.00 94.81 243 PHE A O 1
ATOM 1989 N N . ILE A 1 244 ? -26.365 4.129 18.546 1.00 94.38 244 ILE A N 1
ATOM 1990 C CA . ILE A 1 244 ? -26.571 5.576 18.680 1.00 94.38 244 ILE A CA 1
ATOM 1991 C C . ILE A 1 244 ? -25.454 6.373 18.003 1.00 94.38 244 ILE A C 1
ATOM 1993 O O . ILE A 1 244 ? -25.749 7.335 17.302 1.00 94.38 244 ILE A O 1
ATOM 1997 N N . HIS A 1 245 ? -24.199 5.938 18.147 1.00 91.94 245 HIS A N 1
ATOM 1998 C CA . HIS A 1 245 ? -23.035 6.568 17.512 1.00 91.94 245 HIS A CA 1
ATOM 1999 C C . HIS A 1 245 ? -22.768 6.108 16.069 1.00 91.94 245 HIS A C 1
ATOM 2001 O O . HIS A 1 245 ? -21.777 6.516 15.468 1.00 91.94 245 HIS A O 1
ATOM 2007 N N . SER A 1 246 ? -23.608 5.239 15.504 1.00 93.31 246 SER A N 1
ATOM 2008 C CA . SER A 1 246 ? -23.442 4.753 14.133 1.00 93.31 246 SER A CA 1
ATOM 2009 C C . SER A 1 246 ? -24.242 5.587 13.137 1.00 93.31 246 SER A C 1
ATOM 2011 O O . SER A 1 246 ? -25.293 6.130 13.469 1.00 93.31 246 SER A O 1
ATOM 2013 N N . ALA A 1 247 ? -23.815 5.579 11.873 1.00 91.88 247 ALA A N 1
ATOM 2014 C CA . ALA A 1 247 ? -24.533 6.224 10.769 1.00 91.88 247 ALA A CA 1
ATOM 2015 C C . ALA A 1 247 ? -25.981 5.718 10.578 1.00 91.88 247 ALA A C 1
ATOM 2017 O O . ALA A 1 247 ? -26.791 6.378 9.938 1.00 91.88 247 ALA A O 1
ATOM 2018 N N . ARG A 1 248 ? -26.335 4.563 11.162 1.00 92.62 248 ARG A N 1
ATOM 2019 C CA . ARG A 1 248 ? -27.696 4.006 11.123 1.00 92.62 248 ARG A CA 1
ATOM 2020 C C . ARG A 1 248 ? -28.692 4.792 11.984 1.00 92.62 248 ARG A C 1
ATOM 2022 O O . ARG A 1 248 ? -29.895 4.656 11.782 1.00 92.62 248 ARG A O 1
ATOM 2029 N N . ASN A 1 249 ? -28.228 5.611 12.932 1.00 92.56 249 ASN A N 1
ATOM 2030 C CA . ASN A 1 249 ? -29.088 6.460 13.760 1.00 92.56 249 ASN A CA 1
ATOM 2031 C C . ASN A 1 249 ? -29.460 7.767 13.034 1.00 92.56 249 ASN A C 1
ATOM 2033 O O . ASN A 1 249 ? -29.160 8.864 13.500 1.00 92.56 249 ASN A O 1
ATOM 2037 N N . VAL A 1 250 ? -30.113 7.646 11.875 1.00 91.56 250 VAL A N 1
ATOM 2038 C CA . VAL A 1 250 ? -30.412 8.772 10.967 1.00 91.56 250 VAL A CA 1
ATOM 2039 C C . VAL A 1 250 ? -31.242 9.863 11.652 1.00 91.56 250 VAL A C 1
ATOM 2041 O O . VAL A 1 250 ? -30.999 11.049 11.461 1.00 91.56 250 VAL A O 1
ATOM 2044 N N . ARG A 1 251 ? -32.184 9.465 12.515 1.00 89.19 251 ARG A N 1
ATOM 2045 C CA . ARG A 1 251 ? -33.055 10.385 13.267 1.00 89.19 251 ARG A CA 1
ATOM 2046 C C . ARG A 1 251 ? -32.388 10.987 14.510 1.00 89.19 251 ARG A C 1
ATOM 2048 O O . ARG A 1 251 ? -33.064 11.674 15.265 1.00 89.19 251 ARG A O 1
ATOM 2055 N N . LYS A 1 252 ? -31.102 10.694 14.754 1.00 87.56 252 LYS A N 1
ATOM 2056 C CA . LYS A 1 252 ? -30.348 11.119 15.947 1.00 87.56 252 LYS A CA 1
ATOM 2057 C C . LYS A 1 252 ? -31.090 10.822 17.258 1.00 87.56 252 LYS A C 1
ATOM 2059 O O . LYS A 1 252 ? -31.054 11.602 18.203 1.00 87.56 252 LYS A O 1
ATOM 2064 N N . ALA A 1 253 ? -31.768 9.676 17.332 1.00 85.12 253 ALA A N 1
ATOM 2065 C CA . ALA A 1 253 ? -32.473 9.282 18.544 1.00 85.12 253 ALA A CA 1
ATOM 2066 C C . ALA A 1 253 ? -31.476 9.196 19.708 1.00 85.12 253 ALA A C 1
ATOM 2068 O O . ALA A 1 253 ? -30.417 8.578 19.559 1.00 85.12 253 ALA A O 1
ATOM 2069 N N . LEU A 1 254 ? -31.835 9.800 20.846 1.00 85.25 254 LEU A N 1
ATOM 2070 C CA . LEU A 1 254 ? -31.004 9.867 22.054 1.00 85.25 254 LEU A CA 1
ATOM 2071 C C . LEU A 1 254 ? -29.659 10.596 21.858 1.00 85.25 254 LEU A C 1
ATOM 2073 O O . LEU A 1 254 ? -28.733 10.368 22.627 1.00 85.25 254 LEU A O 1
ATOM 2077 N N . LEU A 1 255 ? -29.578 11.491 20.867 1.00 86.19 255 LEU A N 1
ATOM 2078 C CA . LEU A 1 255 ? -28.518 12.485 20.712 1.00 86.19 255 LEU A CA 1
ATOM 2079 C C . LEU A 1 255 ? -29.162 13.870 20.618 1.00 86.19 255 LEU A C 1
ATOM 2081 O O . LEU A 1 255 ? -29.949 14.127 19.709 1.00 86.19 255 LEU A O 1
ATOM 2085 N N . ALA A 1 256 ? -28.819 14.763 21.539 1.00 78.00 256 ALA A N 1
ATOM 2086 C CA . ALA A 1 256 ? -29.122 16.182 21.403 1.00 78.00 256 ALA A CA 1
ATOM 2087 C C . ALA A 1 256 ? -27.945 16.877 20.701 1.00 78.00 256 ALA A C 1
ATOM 2089 O O . ALA A 1 256 ? -26.786 16.544 20.971 1.00 78.00 256 ALA A O 1
ATOM 2090 N N . CYS A 1 257 ? -28.261 17.789 19.776 1.00 54.03 257 CYS A N 1
ATOM 2091 C CA . CYS A 1 257 ? -27.278 18.623 19.080 1.00 54.03 257 CYS A CA 1
ATOM 2092 C C . CYS A 1 257 ? -26.456 19.469 20.061 1.00 54.03 257 CYS A C 1
ATOM 2094 O O . CYS A 1 257 ? -27.040 19.964 21.052 1.00 54.03 257 CYS A O 1
#

Sequence (257 aa):
MTRSLCKQCGEPIIRRGSRAPIFCGLSCKACWQRNQKPITRDELKHLYVDRGLGTYAISRIVRRDPKRVYQWLRNYEIPLRSRRWSIQPKTQPHHDREWLVREYVAKKRSAAEIAAEFGVDENTILFFLGRLLIPRRTTAEVRAHKHWGATGETNPMFGRTGASNPHWKGGVTPQRQAFYLSTEWKRACAEVWKRDKATCRRCGQKSKSGSTLHVHHIASFAVRSLRAKASNLILLCRECHRFIHSARNVRKALLAC